Protein AF-A0A956K966-F1 (afdb_monomer_lite)

Foldseek 3Di:
DDDDDDDDDDDDVVVVVVVVVVVVVVVVVVVVVVLVVLLLVLLLLLLVLLPPDPDDDPPDDDDPVSSVSSVVSVVVLVVVCVQQLSVQLSVLLSVLLVQAPDPVLNNQSSNLSSVSVVVSHHQDPVNVLSSVQSGNDDPLLVVVVCQVVVLVVPDDDADPFKDWDWDFDDPPDDDPDLFTWIWIWIWGDVVTDTDDIDTDGRGNDDPPVSRVVVVPSD

pLDDT: mean 73.13, std 15.44, range [34.75, 94.88]

Secondary structure (DSSP, 8-state):
------PPPPP-HHHHHHHHHHHHHHHHHHHHHHHHHHHHHHHHHHHIIIII-SS--TT----HHHHHHHHHHHHHHHTTTTSHHHHHHHHHHHHHHHH-SSHHHHHHHHHHHHHHHHHT----HHHHHHHHHHTT--HHHHHHHHHHHHHHHTSPPPPTT-EEEEEEEE-SS-TT---EEEEEEEEETTTTEEEEEEEEE--SS-HHHHHHHHHT--

Structure (mmCIF, N/CA/C/O backbone):
data_AF-A0A956K966-F1
#
_entry.id   AF-A0A956K966-F1
#
loop_
_atom_site.group_PDB
_atom_site.id
_atom_site.type_symbol
_atom_site.label_atom_id
_atom_site.label_alt_id
_atom_site.label_comp_id
_atom_site.label_asym_id
_atom_site.label_entity_id
_atom_site.label_seq_id
_atom_site.pdbx_PDB_ins_code
_atom_site.Cartn_x
_atom_site.Cartn_y
_atom_site.Cartn_z
_atom_site.occupancy
_atom_site.B_iso_or_equiv
_atom_site.auth_seq_id
_atom_site.auth_comp_id
_atom_site.auth_asym_id
_atom_site.auth_atom_id
_atom_site.pdbx_PDB_model_num
ATOM 1 N N . MET A 1 1 ? -32.320 -54.093 39.894 1.00 43.12 1 MET A N 1
ATOM 2 C CA . MET A 1 1 ? -31.879 -52.714 40.194 1.00 43.12 1 MET A CA 1
ATOM 3 C C . MET A 1 1 ? -31.603 -52.030 38.867 1.00 43.12 1 MET A C 1
ATOM 5 O O . MET A 1 1 ? -30.630 -52.381 38.219 1.00 43.12 1 MET A O 1
ATOM 9 N N . SER A 1 2 ? -32.521 -51.176 38.409 1.00 43.66 2 SER A N 1
ATOM 10 C CA . SER A 1 2 ? -32.421 -50.505 37.107 1.00 43.66 2 SER A CA 1
ATOM 11 C C . SER A 1 2 ? -31.789 -49.133 37.317 1.00 43.66 2 SER A C 1
ATOM 13 O O . SER A 1 2 ? -32.359 -48.305 38.025 1.00 43.66 2 SER A O 1
ATOM 15 N N . LEU A 1 3 ? -30.598 -48.917 36.759 1.00 46.59 3 LEU A N 1
ATOM 16 C CA . LEU A 1 3 ? -29.923 -47.621 36.770 1.00 46.59 3 LEU A CA 1
ATOM 17 C C . LEU A 1 3 ? -30.640 -46.711 35.770 1.00 46.59 3 LEU A C 1
ATOM 19 O O . LEU A 1 3 ? -30.573 -46.930 34.561 1.00 46.59 3 LEU A O 1
ATOM 23 N N . ALA A 1 4 ? -31.374 -45.727 36.284 1.00 47.38 4 ALA A N 1
ATOM 24 C CA . ALA A 1 4 ? -31.973 -44.683 35.469 1.00 47.38 4 ALA A CA 1
ATOM 25 C C . ALA A 1 4 ? -30.852 -43.861 34.816 1.00 47.38 4 ALA A C 1
ATOM 27 O O . ALA A 1 4 ? -30.072 -43.200 35.499 1.00 47.38 4 ALA A O 1
ATOM 28 N N . SER A 1 5 ? -30.763 -43.943 33.490 1.00 53.34 5 SER A N 1
ATOM 29 C CA . SER A 1 5 ? -29.918 -43.082 32.670 1.00 53.34 5 SER A CA 1
ATOM 30 C C . SER A 1 5 ? -30.583 -41.710 32.589 1.00 53.34 5 SER A C 1
ATOM 32 O O . SER A 1 5 ? -31.580 -41.528 31.893 1.00 53.34 5 SER A O 1
ATOM 34 N N . THR A 1 6 ? -30.078 -40.751 33.357 1.00 54.81 6 THR A N 1
ATOM 35 C CA . THR A 1 6 ? -30.433 -39.339 33.220 1.00 54.81 6 THR A CA 1
ATOM 36 C C . THR A 1 6 ? -29.655 -38.759 32.045 1.00 54.81 6 THR A C 1
ATOM 38 O O . THR A 1 6 ? -28.447 -38.542 32.127 1.00 54.81 6 THR A O 1
ATOM 41 N N . SER A 1 7 ? -30.343 -38.528 30.926 1.00 58.06 7 SER A N 1
ATOM 42 C CA . SER A 1 7 ? -29.795 -37.749 29.814 1.00 58.06 7 SER A CA 1
ATOM 43 C C . SER A 1 7 ? -29.448 -36.328 30.284 1.00 58.06 7 SER A C 1
ATOM 45 O O . SER A 1 7 ? -30.200 -35.760 31.084 1.00 58.06 7 SER A O 1
ATOM 47 N N . PRO A 1 8 ? -28.332 -35.739 29.815 1.00 65.12 8 PRO A N 1
ATOM 48 C CA . PRO A 1 8 ? -27.980 -34.369 30.161 1.00 65.12 8 PRO A CA 1
ATOM 49 C C . PRO A 1 8 ? -29.057 -33.399 29.648 1.00 65.12 8 PRO A C 1
ATOM 51 O O . PRO A 1 8 ? -29.644 -33.644 28.588 1.00 65.12 8 PRO A O 1
ATOM 54 N N . PRO A 1 9 ? -29.343 -32.312 30.387 1.00 67.00 9 PRO A N 1
ATOM 55 C CA . PRO A 1 9 ? -30.324 -31.325 29.963 1.00 67.00 9 PRO A CA 1
ATOM 56 C C . PRO A 1 9 ? -29.895 -30.706 28.629 1.00 67.00 9 PRO A C 1
ATOM 58 O O . PRO A 1 9 ? -28.731 -30.348 28.447 1.00 67.00 9 PRO A O 1
ATOM 61 N N . ALA A 1 10 ? -30.845 -30.595 27.698 1.00 62.50 10 ALA A N 1
ATOM 62 C CA . ALA A 1 10 ? -30.628 -29.914 26.430 1.00 62.50 10 ALA A CA 1
ATOM 63 C C . ALA A 1 10 ? -30.193 -28.458 26.688 1.00 62.50 10 ALA A C 1
ATOM 65 O O . ALA A 1 10 ? -30.732 -27.823 27.604 1.00 62.50 10 ALA A O 1
ATOM 66 N N . PRO A 1 11 ? -29.226 -27.926 25.918 1.00 60.69 11 PRO A N 1
ATOM 67 C CA . PRO A 1 11 ? -28.773 -26.555 26.091 1.00 60.69 11 PRO A CA 1
ATOM 68 C C . PRO A 1 11 ? -29.948 -25.591 25.913 1.00 60.69 11 PRO A C 1
ATOM 70 O O . PRO A 1 11 ? -30.810 -25.767 25.050 1.00 60.69 11 PRO A O 1
ATOM 73 N N . ASN A 1 12 ? -30.023 -24.602 26.801 1.00 61.22 12 ASN A N 1
ATOM 74 C CA . ASN A 1 12 ? -31.124 -23.657 26.829 1.00 61.22 12 ASN A CA 1
ATOM 75 C C . ASN A 1 12 ? -30.924 -22.631 25.692 1.00 61.22 12 ASN A C 1
ATOM 77 O O . ASN A 1 12 ? -29.972 -21.849 25.742 1.00 61.22 12 ASN A O 1
ATOM 81 N N . PRO A 1 13 ? -31.809 -22.563 24.684 1.00 57.88 13 PRO A N 1
ATOM 82 C CA . PRO A 1 13 ? -31.625 -21.682 23.526 1.00 57.88 13 PRO A CA 1
ATOM 83 C C . PRO A 1 13 ? -31.641 -20.188 23.896 1.00 57.88 13 PRO A C 1
ATOM 85 O O . PRO A 1 13 ? -31.209 -19.347 23.113 1.00 57.88 13 PRO A O 1
ATOM 88 N N . ALA A 1 14 ? -32.136 -19.836 25.089 1.00 59.97 14 ALA A N 1
ATOM 89 C CA . ALA A 1 14 ? -32.072 -18.477 25.622 1.00 59.97 14 ALA A CA 1
ATOM 90 C C . ALA A 1 14 ? -30.661 -18.086 26.107 1.00 59.97 14 ALA A C 1
ATOM 92 O O . ALA A 1 14 ? -30.281 -16.926 25.972 1.00 59.97 14 ALA A O 1
ATOM 93 N N . SER A 1 15 ? -29.871 -19.033 26.636 1.00 61.38 15 SER A N 1
ATOM 94 C CA . SER A 1 15 ? -28.474 -18.770 27.022 1.00 61.38 15 SER A CA 1
ATOM 95 C C . SER A 1 15 ? -27.532 -18.733 25.820 1.00 61.38 15 SER A C 1
ATOM 97 O O . SER A 1 15 ? -26.553 -17.996 25.850 1.00 61.38 15 SER A O 1
ATOM 99 N N . GLU A 1 16 ? -27.846 -19.474 24.754 1.00 60.88 16 GLU A N 1
ATOM 100 C CA . GLU A 1 16 ? -27.089 -19.442 23.494 1.00 60.88 16 GLU A CA 1
ATOM 101 C C . GLU A 1 16 ? -27.293 -18.115 22.747 1.00 60.88 16 GLU A C 1
ATOM 103 O O . GLU A 1 16 ? -26.311 -17.478 22.381 1.00 60.88 16 GLU A O 1
ATOM 108 N N . ARG A 1 17 ? -28.533 -17.602 22.658 1.00 60.31 17 ARG A N 1
ATOM 109 C CA . ARG A 1 17 ? -28.798 -16.265 22.083 1.00 60.31 17 ARG A CA 1
ATOM 110 C C . ARG A 1 17 ? -28.079 -15.137 22.827 1.00 60.31 17 ARG A C 1
ATOM 112 O O . ARG A 1 17 ? -27.552 -14.229 22.196 1.00 60.31 17 ARG A O 1
ATOM 119 N N . GLY A 1 18 ? -28.016 -15.209 24.159 1.00 73.12 18 GLY A N 1
ATOM 120 C CA . GLY A 1 18 ? -27.258 -14.242 24.958 1.00 73.12 18 GLY A CA 1
ATOM 121 C C . GLY A 1 18 ? -25.742 -14.335 24.740 1.00 73.12 18 GLY A C 1
ATOM 122 O O . GLY A 1 18 ? -25.058 -13.315 24.752 1.00 73.12 18 GLY A O 1
ATOM 123 N N . ALA A 1 19 ? -25.205 -15.537 24.507 1.00 77.19 19 ALA A N 1
ATOM 124 C CA . ALA A 1 19 ? -23.789 -15.733 24.199 1.00 77.19 19 ALA A CA 1
ATOM 125 C C . ALA A 1 19 ? -23.426 -15.218 22.795 1.00 77.19 19 ALA A C 1
ATOM 127 O O . ALA A 1 19 ? -22.386 -14.577 22.637 1.00 77.19 19 ALA A O 1
ATOM 128 N N . ASP A 1 20 ? -24.297 -15.429 21.806 1.00 83.19 20 ASP A N 1
ATOM 129 C CA . ASP A 1 20 ? -24.116 -14.929 20.439 1.00 83.19 20 ASP A CA 1
ATOM 130 C C . ASP A 1 20 ? -24.103 -13.394 20.401 1.00 83.19 20 ASP A C 1
ATOM 132 O O . ASP A 1 20 ? -23.192 -12.793 19.828 1.00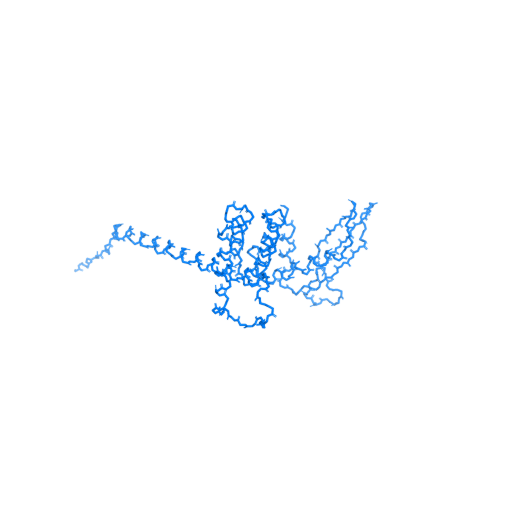 83.19 20 ASP A O 1
ATOM 136 N N . GLU A 1 21 ? -25.036 -12.739 21.100 1.00 86.81 21 GLU A N 1
ATOM 137 C CA . GLU A 1 21 ? -25.077 -11.275 21.216 1.00 86.81 21 GLU A CA 1
ATOM 138 C C . GLU A 1 21 ? -23.808 -10.701 21.873 1.00 86.81 21 GLU A C 1
ATOM 140 O O . GLU A 1 21 ? -23.273 -9.680 21.424 1.00 86.81 21 GLU A O 1
ATOM 145 N N . ILE A 1 22 ? -23.282 -11.365 22.910 1.00 87.94 22 ILE A N 1
ATOM 146 C CA . ILE A 1 22 ? -22.023 -10.976 23.566 1.00 87.94 22 ILE A CA 1
ATOM 147 C C . ILE A 1 22 ? -20.839 -11.146 22.604 1.00 87.94 22 ILE A C 1
ATOM 149 O O . ILE A 1 22 ? -20.017 -10.234 22.473 1.00 87.94 22 ILE A O 1
ATOM 153 N N . CYS A 1 23 ? -20.755 -12.272 21.892 1.00 90.19 23 CYS A N 1
ATOM 154 C CA . CYS A 1 23 ? -19.717 -12.521 20.891 1.00 90.19 23 CYS A CA 1
ATOM 155 C C . CYS A 1 23 ? -19.739 -11.468 19.775 1.00 90.19 23 CYS A C 1
ATOM 157 O O . CYS A 1 23 ? -18.689 -10.947 19.390 1.00 90.19 23 CYS A O 1
ATOM 159 N N . GLU A 1 24 ? -20.922 -11.091 19.291 1.00 91.62 24 GLU A N 1
ATOM 160 C CA . GLU A 1 24 ? -21.078 -10.033 18.296 1.00 91.62 24 GLU A CA 1
ATOM 161 C C . GLU A 1 24 ? -20.639 -8.659 18.810 1.00 91.62 24 GLU A C 1
ATOM 163 O O . GLU A 1 24 ? -20.043 -7.877 18.060 1.00 91.62 24 GLU A O 1
ATOM 168 N N . GLN A 1 25 ? -20.942 -8.328 20.067 1.00 89.88 25 GLN A N 1
ATOM 169 C CA . GLN A 1 25 ? -20.505 -7.072 20.680 1.00 89.88 25 GLN A CA 1
ATOM 170 C C . GLN A 1 25 ? -18.981 -7.026 20.826 1.00 89.88 25 GLN A C 1
ATOM 172 O O . GLN A 1 25 ? -18.358 -6.033 20.439 1.00 89.88 25 GLN A O 1
ATOM 177 N N . ILE A 1 26 ? -18.367 -8.113 21.304 1.00 92.81 26 ILE A N 1
ATOM 178 C CA . ILE A 1 26 ? -16.908 -8.237 21.418 1.00 92.81 26 ILE A CA 1
ATOM 179 C C . ILE A 1 26 ? -16.258 -8.127 20.034 1.00 92.81 26 ILE A C 1
ATOM 181 O O . ILE A 1 26 ? -15.314 -7.356 19.858 1.00 92.81 26 ILE A O 1
ATOM 185 N N . ALA A 1 27 ? -16.790 -8.824 19.026 1.00 90.81 27 ALA A N 1
ATOM 186 C CA . ALA A 1 27 ? -16.276 -8.768 17.660 1.00 90.81 27 ALA A CA 1
ATOM 187 C C . ALA A 1 27 ? -16.372 -7.355 17.062 1.00 90.81 27 ALA A C 1
ATOM 189 O O . ALA A 1 27 ? -15.419 -6.881 16.439 1.00 90.81 27 ALA A O 1
ATOM 190 N N . ARG A 1 28 ? -17.491 -6.649 17.275 1.00 92.62 28 ARG A N 1
ATOM 191 C CA . ARG A 1 28 ? -17.656 -5.248 16.853 1.00 92.62 28 ARG A CA 1
ATOM 192 C C . ARG A 1 28 ? -16.633 -4.336 17.520 1.00 92.62 28 ARG A C 1
ATOM 194 O O . ARG A 1 28 ? -15.996 -3.535 16.834 1.00 92.62 28 ARG A O 1
ATOM 201 N N . ARG A 1 29 ? -16.438 -4.480 18.832 1.00 91.81 29 ARG A N 1
ATOM 202 C CA . ARG A 1 29 ? -15.471 -3.673 19.580 1.00 91.81 29 ARG A CA 1
ATOM 203 C C . ARG A 1 29 ? -14.038 -3.928 19.115 1.00 91.81 29 ARG A C 1
ATOM 205 O O . ARG A 1 29 ? -13.317 -2.971 18.848 1.00 91.81 29 ARG A O 1
ATOM 212 N N . ALA A 1 30 ? -13.663 -5.192 18.939 1.00 90.38 30 ALA A N 1
ATOM 213 C CA . ALA A 1 30 ? -12.344 -5.578 18.449 1.00 90.38 30 ALA A CA 1
ATOM 214 C C . ALA A 1 30 ? -12.065 -5.022 17.042 1.00 90.38 30 ALA A C 1
ATOM 216 O O . ALA A 1 30 ? -10.971 -4.527 16.782 1.00 90.38 30 ALA A O 1
ATOM 217 N N . ARG A 1 31 ? -13.059 -5.040 16.141 1.00 90.00 31 ARG A N 1
ATOM 218 C CA . ARG A 1 31 ? -12.929 -4.451 14.795 1.00 90.00 31 ARG A CA 1
ATOM 219 C C . ARG A 1 31 ? -12.717 -2.940 14.838 1.00 90.00 31 ARG A C 1
ATOM 221 O O . ARG A 1 31 ? -11.880 -2.436 14.096 1.00 90.00 31 ARG A O 1
ATOM 228 N N . LEU A 1 32 ? -13.444 -2.234 15.703 1.00 90.81 32 LEU A N 1
ATOM 229 C CA . LEU A 1 32 ? -13.281 -0.790 15.879 1.00 90.81 32 LEU A CA 1
ATOM 230 C C . LEU A 1 32 ? -11.892 -0.442 16.429 1.00 90.81 32 LEU A C 1
ATOM 232 O O . LEU A 1 32 ? -11.241 0.483 15.957 1.00 90.81 32 LEU A O 1
ATOM 236 N N . GLU A 1 33 ? -11.404 -1.190 17.415 1.00 90.88 33 GLU A N 1
ATOM 237 C CA . GLU A 1 33 ? -10.066 -0.953 17.961 1.00 90.88 33 GLU A CA 1
ATOM 238 C C . GLU A 1 33 ? -8.973 -1.274 16.936 1.00 90.88 33 GLU A C 1
ATOM 240 O O . GLU A 1 33 ? -8.026 -0.501 16.776 1.00 90.88 33 GLU A O 1
ATOM 245 N N . ALA A 1 34 ? -9.134 -2.360 16.176 1.00 86.38 34 ALA A N 1
ATOM 246 C CA . ALA A 1 34 ? -8.227 -2.707 15.091 1.00 86.38 34 ALA A CA 1
ATOM 247 C C . ALA A 1 34 ? -8.188 -1.625 14.000 1.00 86.38 34 ALA A C 1
ATOM 249 O O . ALA A 1 34 ? -7.098 -1.279 13.538 1.00 86.38 34 ALA A O 1
ATOM 250 N N . SER A 1 35 ? -9.336 -1.053 13.616 1.00 89.69 35 SER A N 1
ATOM 251 C CA . SER A 1 35 ? -9.385 0.009 12.604 1.00 89.69 35 SER A CA 1
ATOM 252 C C . SER A 1 35 ? -8.705 1.291 13.088 1.00 89.69 35 SER A C 1
ATOM 254 O O . SER A 1 35 ? -7.905 1.866 12.351 1.00 89.69 35 SER A O 1
ATOM 256 N N . ILE A 1 36 ? -8.915 1.685 14.349 1.00 91.19 36 ILE A N 1
ATOM 257 C CA . ILE A 1 36 ? -8.240 2.840 14.962 1.00 91.19 36 ILE A CA 1
ATOM 258 C C . ILE A 1 36 ? -6.721 2.629 14.987 1.00 91.19 36 ILE A C 1
ATOM 260 O O . ILE A 1 36 ? -5.956 3.520 14.613 1.00 91.19 36 ILE A O 1
ATOM 264 N N . LEU A 1 37 ? -6.256 1.449 15.406 1.00 89.75 37 LEU A N 1
ATOM 265 C CA . LEU A 1 37 ? -4.825 1.135 15.438 1.00 89.75 37 LEU A CA 1
ATOM 266 C C . LEU A 1 37 ? -4.211 1.102 14.034 1.00 89.75 37 LEU A C 1
ATOM 268 O O . LEU A 1 37 ? -3.089 1.579 13.845 1.00 89.75 37 LEU A O 1
ATOM 272 N N . CYS A 1 38 ? -4.943 0.573 13.053 1.00 91.06 38 CYS A N 1
ATOM 273 C CA . CYS A 1 38 ? -4.535 0.568 11.653 1.00 91.06 38 CYS A CA 1
ATOM 274 C C . CYS A 1 38 ? -4.387 1.997 11.122 1.00 91.06 38 CYS A C 1
ATOM 276 O O . CYS A 1 38 ? -3.330 2.337 10.592 1.00 91.06 38 CYS A O 1
ATOM 278 N N . ALA A 1 39 ? -5.388 2.851 11.351 1.00 93.25 39 ALA A N 1
ATOM 279 C CA . ALA A 1 39 ? -5.364 4.246 10.929 1.00 93.25 39 ALA A CA 1
ATOM 280 C C . ALA A 1 39 ? -4.198 5.019 11.555 1.00 93.25 39 ALA A C 1
ATOM 282 O O . ALA A 1 39 ? -3.446 5.693 10.852 1.00 93.25 39 ALA A O 1
ATOM 283 N N . ARG A 1 40 ? -3.962 4.851 12.863 1.00 91.81 40 ARG A N 1
ATOM 284 C CA . ARG A 1 40 ? -2.809 5.465 13.544 1.00 91.81 40 ARG A CA 1
ATOM 285 C C . ARG A 1 40 ? -1.485 5.052 12.904 1.00 91.81 40 ARG A C 1
ATOM 287 O O . ARG A 1 40 ? -0.639 5.899 12.633 1.00 91.81 40 ARG A O 1
ATOM 294 N N . ARG A 1 41 ? -1.302 3.756 12.635 1.00 91.12 41 ARG A N 1
ATOM 295 C CA . ARG A 1 41 ? -0.082 3.241 11.992 1.00 91.12 41 ARG A CA 1
ATOM 296 C C . ARG A 1 41 ? 0.088 3.757 10.569 1.00 91.12 41 ARG A C 1
ATOM 298 O O . ARG A 1 41 ? 1.212 4.086 10.192 1.00 91.12 41 ARG A O 1
ATOM 305 N N . PHE A 1 42 ? -1.002 3.828 9.814 1.00 94.44 42 PHE A N 1
ATOM 306 C CA . PHE A 1 42 ? -1.023 4.380 8.467 1.00 94.44 42 PHE A CA 1
ATOM 307 C C . PHE A 1 42 ? -0.515 5.822 8.462 1.00 94.44 42 PHE A C 1
ATOM 309 O O . PHE A 1 42 ? 0.505 6.096 7.830 1.00 94.44 42 PHE A O 1
ATOM 316 N N . PHE A 1 43 ? -1.132 6.716 9.242 1.00 94.12 43 PHE A N 1
ATOM 317 C CA . PHE A 1 43 ? -0.716 8.120 9.288 1.00 94.12 43 PHE A CA 1
ATOM 318 C C . PHE A 1 43 ? 0.732 8.278 9.749 1.00 94.12 43 PHE A C 1
ATOM 320 O O . PHE A 1 43 ? 1.486 9.038 9.148 1.00 94.12 43 PHE A O 1
ATOM 327 N N . THR A 1 44 ? 1.168 7.514 10.752 1.00 90.88 44 THR A N 1
ATOM 328 C CA . THR A 1 44 ? 2.573 7.507 11.178 1.00 90.88 44 THR A CA 1
ATOM 329 C C . THR A 1 44 ? 3.524 7.120 10.040 1.00 90.88 44 THR A C 1
ATOM 331 O O . THR A 1 44 ? 4.548 7.775 9.839 1.00 90.88 44 THR A O 1
ATOM 334 N N . MET A 1 45 ? 3.223 6.064 9.282 1.00 89.06 45 MET A N 1
ATOM 335 C CA . MET A 1 45 ? 4.094 5.632 8.186 1.00 89.06 45 MET A CA 1
ATOM 336 C C . MET A 1 45 ? 4.096 6.607 7.013 1.00 89.06 45 MET A C 1
ATOM 338 O O . MET A 1 45 ? 5.164 6.872 6.464 1.00 89.06 45 MET A O 1
ATOM 342 N N . VAL A 1 46 ? 2.944 7.176 6.659 1.00 90.25 46 VAL A N 1
ATOM 343 C CA . VAL A 1 46 ? 2.858 8.197 5.606 1.00 90.25 46 VAL A CA 1
ATOM 344 C C . VAL A 1 46 ? 3.620 9.456 6.028 1.0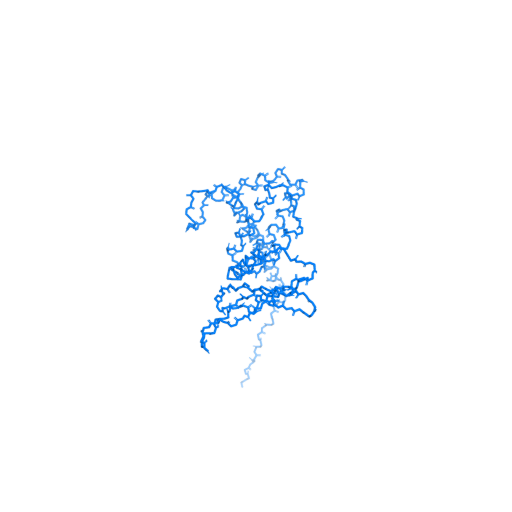0 90.25 46 VAL A C 1
ATOM 346 O O . VAL A 1 46 ? 4.405 9.992 5.247 1.00 90.25 46 VAL A O 1
ATOM 349 N N . ALA A 1 47 ? 3.485 9.890 7.285 1.00 88.44 47 ALA A N 1
ATOM 350 C CA . ALA A 1 47 ? 4.217 11.038 7.820 1.00 88.44 47 ALA A CA 1
ATOM 351 C C . ALA A 1 47 ? 5.739 10.828 7.768 1.00 88.44 47 ALA A C 1
ATOM 353 O O . ALA A 1 47 ? 6.484 11.734 7.385 1.00 88.44 47 ALA A O 1
ATOM 354 N N . ARG A 1 48 ? 6.208 9.614 8.091 1.00 84.12 48 ARG A N 1
ATOM 355 C CA . ARG A 1 48 ? 7.618 9.231 7.920 1.00 84.12 48 ARG A CA 1
ATOM 356 C C . ARG A 1 48 ? 8.039 9.272 6.449 1.00 84.12 48 ARG A C 1
ATOM 358 O O . ARG A 1 48 ? 9.083 9.844 6.139 1.00 84.12 48 ARG A O 1
ATOM 365 N N . ALA A 1 49 ? 7.231 8.705 5.553 1.00 82.56 49 ALA A N 1
ATOM 366 C CA . ALA A 1 49 ? 7.527 8.643 4.124 1.00 82.56 49 ALA A CA 1
ATOM 367 C C . ALA A 1 49 ? 7.610 10.030 3.461 1.00 82.56 49 ALA A C 1
ATOM 369 O O . ALA A 1 49 ? 8.474 10.234 2.614 1.00 82.56 49 ALA A O 1
ATOM 370 N N . ARG A 1 50 ? 6.825 11.020 3.916 1.00 80.62 50 ARG A N 1
ATOM 371 C CA . ARG A 1 50 ? 6.921 12.428 3.468 1.00 80.62 50 ARG A CA 1
ATOM 372 C C . ARG A 1 50 ? 8.220 13.143 3.877 1.00 80.62 50 ARG A C 1
ATOM 374 O O . ARG A 1 50 ? 8.390 14.324 3.587 1.00 80.62 50 ARG A O 1
ATOM 381 N N . GLY A 1 51 ? 9.154 12.462 4.540 1.00 65.94 51 GLY A N 1
ATOM 382 C CA . GLY A 1 51 ? 10.489 13.001 4.794 1.00 65.94 51 GLY A CA 1
ATOM 383 C C . GLY A 1 51 ? 10.618 13.829 6.071 1.00 65.94 51 GLY A C 1
ATOM 384 O O . GLY A 1 51 ? 11.555 14.621 6.180 1.00 65.94 51 GLY A O 1
ATOM 385 N N . ARG A 1 52 ? 9.754 13.611 7.074 1.00 52.81 52 ARG A N 1
ATOM 386 C CA . ARG A 1 52 ? 9.989 14.132 8.435 1.00 52.81 52 ARG A CA 1
ATOM 387 C C . ARG A 1 52 ? 11.027 13.341 9.241 1.00 52.81 52 ARG A C 1
ATOM 389 O O . ARG A 1 52 ? 11.337 13.745 10.355 1.00 52.81 52 ARG A O 1
ATOM 396 N N . ASP A 1 53 ? 11.636 12.289 8.686 1.00 47.78 53 ASP A N 1
ATOM 397 C CA . ASP A 1 53 ? 12.747 11.594 9.348 1.00 47.78 53 ASP A CA 1
ATOM 398 C C . ASP A 1 53 ? 13.903 11.261 8.387 1.00 47.78 53 ASP A C 1
ATOM 400 O O . ASP A 1 53 ? 14.047 10.151 7.882 1.00 47.78 53 ASP A O 1
ATOM 404 N N . ARG A 1 54 ? 14.757 12.262 8.126 1.00 50.34 54 ARG A N 1
ATOM 405 C CA . ARG A 1 54 ? 16.068 12.082 7.469 1.00 50.34 54 ARG A CA 1
ATOM 406 C C . ARG A 1 54 ? 17.179 11.675 8.452 1.00 50.34 54 ARG A C 1
ATOM 408 O O . ARG A 1 54 ? 18.340 11.638 8.053 1.00 50.34 54 ARG A O 1
ATOM 415 N N . ARG A 1 55 ? 16.875 11.451 9.740 1.00 46.75 55 ARG A N 1
ATOM 416 C CA . ARG A 1 55 ? 17.897 11.369 10.803 1.00 46.75 55 ARG A CA 1
ATOM 417 C C . ARG A 1 55 ? 17.940 10.049 11.567 1.00 46.75 55 ARG A C 1
ATOM 419 O O . ARG A 1 55 ? 18.905 9.858 12.306 1.00 46.75 55 ARG A O 1
ATOM 426 N N . ARG A 1 56 ? 16.990 9.125 11.400 1.00 48.44 56 ARG A N 1
ATOM 427 C CA . ARG A 1 56 ? 17.050 7.838 12.109 1.00 48.44 56 ARG A CA 1
ATOM 428 C C . ARG A 1 56 ? 17.577 6.665 11.281 1.00 48.44 56 ARG A C 1
ATOM 430 O O . ARG A 1 56 ? 17.082 6.407 10.185 1.00 48.44 56 ARG A O 1
ATOM 437 N N . PRO A 1 57 ? 18.514 5.866 11.831 1.00 47.16 57 PRO A N 1
ATOM 438 C CA . PRO A 1 57 ? 18.781 4.539 11.298 1.00 47.16 57 PRO A CA 1
ATOM 439 C C . PRO A 1 57 ? 17.506 3.691 11.420 1.00 47.16 57 PRO A C 1
ATOM 441 O O . PRO A 1 57 ? 16.905 3.614 12.491 1.00 47.16 57 PRO A O 1
ATOM 444 N N . GLN A 1 58 ? 17.121 3.034 10.322 1.00 52.53 58 GLN A N 1
ATOM 445 C CA . GLN A 1 58 ? 15.907 2.219 10.096 1.00 52.53 58 GLN A CA 1
ATOM 446 C C . GLN A 1 58 ? 15.671 1.039 11.074 1.00 52.53 58 GLN A C 1
ATOM 448 O O . GLN A 1 58 ? 14.866 0.153 10.790 1.00 52.53 58 GLN A O 1
ATOM 453 N N . ARG A 1 59 ? 16.370 0.977 12.213 1.00 48.81 59 ARG A N 1
ATOM 454 C CA . ARG A 1 59 ? 16.392 -0.169 13.133 1.00 48.81 59 ARG A CA 1
ATOM 455 C C . ARG A 1 59 ? 15.552 -0.019 14.402 1.00 48.81 59 ARG A C 1
ATOM 457 O O . ARG A 1 59 ? 15.427 -1.005 15.119 1.00 48.81 59 ARG A O 1
ATOM 464 N N . GLN A 1 60 ? 14.978 1.147 14.704 1.00 47.50 60 GLN A N 1
ATOM 465 C CA . GLN A 1 60 ? 14.133 1.281 15.897 1.00 47.50 60 GLN A CA 1
ATOM 466 C C . GLN A 1 60 ? 12.655 1.036 15.580 1.00 47.50 60 GLN A C 1
ATOM 468 O O . GLN A 1 60 ? 12.051 1.712 14.744 1.00 47.50 60 GLN A O 1
ATOM 473 N N . LEU A 1 61 ? 12.085 0.046 16.276 1.00 56.31 61 LEU A N 1
ATOM 474 C CA . LEU A 1 61 ? 10.643 -0.107 16.424 1.00 56.31 61 LEU A CA 1
ATOM 475 C C . LEU A 1 61 ? 10.072 1.199 16.996 1.00 56.31 61 LEU A C 1
ATOM 477 O O . LEU A 1 61 ? 10.637 1.748 17.933 1.00 56.31 61 LEU A O 1
ATOM 481 N N . TRP A 1 62 ? 8.983 1.660 16.378 1.00 56.44 62 TRP A N 1
ATOM 482 C CA . TRP A 1 62 ? 7.978 2.615 16.869 1.00 56.44 62 TRP A CA 1
ATOM 483 C C . TRP A 1 62 ? 8.350 3.442 18.122 1.00 56.44 62 TRP A C 1
ATOM 485 O O . TRP A 1 62 ? 8.437 2.903 19.222 1.00 56.44 62 TRP A O 1
ATOM 495 N N . SER A 1 63 ? 8.506 4.759 17.967 1.00 64.44 63 SER A N 1
ATOM 496 C CA . SER A 1 63 ? 8.734 5.702 19.072 1.00 64.44 63 SER A CA 1
ATOM 497 C C . SER A 1 63 ? 7.576 6.694 19.233 1.00 64.44 63 SER A C 1
ATOM 499 O O . SER A 1 63 ? 6.808 6.909 18.297 1.00 64.44 63 SER A O 1
ATOM 501 N N . GLU A 1 64 ? 7.488 7.353 20.390 1.00 61.34 64 GLU A N 1
ATOM 502 C CA . GLU A 1 64 ? 6.481 8.392 20.675 1.00 61.34 64 GLU A CA 1
ATOM 503 C C . GLU A 1 64 ? 6.486 9.531 19.639 1.00 61.34 64 GLU A C 1
ATOM 505 O O . GLU A 1 64 ? 5.428 9.943 19.170 1.00 61.34 64 GLU A O 1
ATOM 510 N N . LEU A 1 65 ? 7.669 9.934 19.162 1.00 61.97 65 LEU A N 1
ATOM 511 C CA . LEU A 1 65 ? 7.836 10.943 18.102 1.00 61.97 65 LEU A CA 1
ATOM 512 C C . LEU A 1 65 ? 7.153 10.550 16.778 1.00 61.97 65 LEU A C 1
ATOM 514 O O . LEU A 1 65 ? 6.736 11.405 15.999 1.00 61.97 65 LEU A O 1
ATOM 518 N N . ASP A 1 66 ? 7.011 9.251 16.510 1.00 70.19 66 ASP A N 1
ATOM 519 C CA . ASP A 1 66 ? 6.344 8.762 15.302 1.00 70.19 66 ASP A CA 1
ATOM 520 C C . ASP A 1 66 ? 4.817 8.818 15.423 1.00 70.19 66 ASP A C 1
ATOM 522 O O . ASP A 1 66 ? 4.106 8.972 14.423 1.00 70.19 66 ASP A O 1
ATOM 526 N N . ALA A 1 67 ? 4.304 8.707 16.649 1.00 74.69 67 ALA A N 1
ATOM 527 C CA . ALA A 1 67 ? 2.890 8.895 16.932 1.00 74.69 67 ALA A CA 1
ATOM 528 C C . ALA A 1 67 ? 2.502 10.376 16.801 1.00 74.69 67 ALA A C 1
ATOM 530 O O . ALA A 1 67 ? 1.468 10.674 16.206 1.00 74.69 67 ALA A O 1
ATOM 531 N N . GLU A 1 68 ? 3.354 11.295 17.266 1.00 83.12 68 GLU A N 1
ATOM 532 C CA . GLU A 1 68 ? 3.162 12.743 17.102 1.00 83.12 68 GLU A CA 1
ATOM 533 C C . GLU A 1 68 ? 3.169 13.161 15.628 1.00 83.12 68 GLU A C 1
ATOM 535 O O . GLU A 1 68 ? 2.280 13.886 15.184 1.00 83.12 68 GLU A O 1
ATOM 540 N N . ALA A 1 69 ? 4.122 12.656 14.837 1.00 82.69 69 ALA A N 1
ATOM 541 C CA . ALA A 1 69 ? 4.181 12.938 13.404 1.00 82.69 69 ALA A CA 1
ATOM 542 C C . ALA A 1 69 ? 2.932 12.436 12.657 1.00 82.69 69 ALA A C 1
ATOM 544 O O . ALA A 1 69 ? 2.420 13.128 11.777 1.00 82.69 69 ALA A O 1
ATOM 545 N N . GLY A 1 70 ? 2.429 11.251 13.023 1.00 87.38 70 GLY A N 1
ATOM 546 C CA . GLY A 1 70 ? 1.185 10.713 12.475 1.00 87.38 70 GLY A CA 1
ATOM 547 C C . GLY A 1 70 ? -0.037 11.553 12.853 1.00 87.38 70 GLY A C 1
ATOM 548 O O . GLY A 1 70 ? -0.859 11.846 11.991 1.00 87.38 70 GLY A O 1
ATOM 549 N N . ALA A 1 71 ? -0.137 11.986 14.113 1.00 89.44 71 ALA A N 1
ATOM 550 C CA . ALA A 1 71 ? -1.225 12.850 14.571 1.00 89.44 71 ALA A CA 1
ATOM 551 C C . ALA A 1 71 ? -1.205 14.222 13.878 1.00 89.44 71 ALA A C 1
ATOM 553 O O . ALA A 1 71 ? -2.245 14.697 13.433 1.00 89.44 71 ALA A O 1
ATOM 554 N N . ALA A 1 72 ? -0.023 14.824 13.719 1.00 88.38 72 ALA A N 1
ATOM 555 C CA . ALA A 1 72 ? 0.133 16.078 12.989 1.00 88.38 72 ALA A CA 1
ATOM 556 C C . ALA A 1 72 ? -0.332 15.947 11.531 1.00 88.38 72 ALA A C 1
ATOM 558 O O . ALA A 1 72 ? -1.092 16.786 11.062 1.00 88.38 72 ALA A O 1
ATOM 559 N N . LEU A 1 73 ? 0.056 14.869 10.836 1.00 90.44 73 LEU A N 1
ATOM 560 C CA . LEU A 1 73 ? -0.418 14.611 9.473 1.00 90.44 73 LEU A CA 1
ATOM 561 C C . LEU A 1 73 ? -1.941 14.421 9.421 1.00 90.44 73 LEU A C 1
ATOM 563 O O . LEU A 1 73 ? -2.581 14.927 8.505 1.00 90.44 73 LEU A O 1
ATOM 567 N N . ALA A 1 74 ? -2.520 13.696 10.381 1.00 92.69 74 ALA A N 1
ATOM 568 C CA . ALA A 1 74 ? -3.964 13.493 10.434 1.00 92.69 74 ALA A CA 1
ATOM 569 C C . ALA A 1 74 ? -4.714 14.827 10.597 1.00 92.69 74 ALA A C 1
ATOM 571 O O . ALA A 1 74 ? -5.664 15.066 9.862 1.00 92.69 74 ALA A O 1
ATOM 572 N N . HIS A 1 75 ? -4.249 15.717 11.480 1.00 92.56 75 HIS A N 1
ATOM 573 C CA . HIS A 1 75 ? -4.829 17.055 11.642 1.00 92.56 75 HIS A CA 1
ATOM 574 C C . HIS A 1 75 ? -4.620 17.958 10.421 1.00 92.56 75 HIS A C 1
ATOM 576 O O . HIS A 1 75 ? -5.515 18.715 10.060 1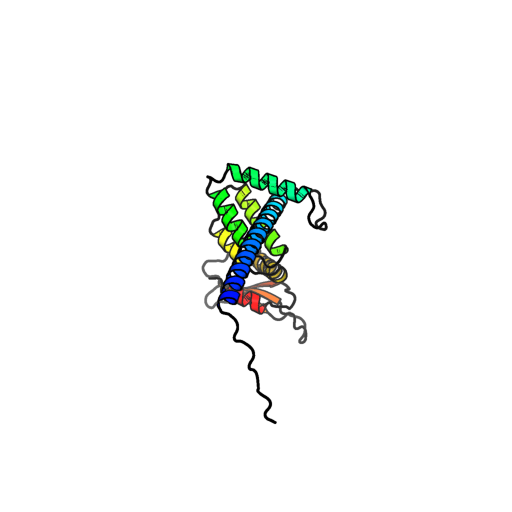.00 92.56 75 HIS A O 1
ATOM 582 N N . GLU A 1 76 ? -3.460 17.876 9.764 1.00 90.19 76 GLU A N 1
ATOM 583 C CA . GLU A 1 76 ? -3.215 18.598 8.510 1.00 90.19 76 GLU A CA 1
ATOM 584 C C . GLU A 1 76 ? -4.214 18.173 7.422 1.00 90.19 76 GLU A C 1
ATOM 586 O O . GLU A 1 76 ? -4.743 19.023 6.714 1.00 90.19 76 GLU A O 1
ATOM 591 N N . LEU A 1 77 ? -4.496 16.873 7.302 1.00 91.19 77 LEU A N 1
ATOM 592 C CA . LEU A 1 77 ? -5.440 16.354 6.310 1.00 91.19 77 LEU A CA 1
ATOM 593 C C . LEU A 1 77 ? -6.908 16.544 6.713 1.00 91.19 77 LEU A C 1
ATOM 595 O O . LEU A 1 77 ? -7.759 16.639 5.835 1.00 91.19 77 LEU A O 1
ATOM 599 N N . GLU A 1 78 ? -7.212 16.623 8.011 1.00 93.12 78 GLU A N 1
ATOM 600 C CA . GLU A 1 78 ? -8.556 16.909 8.530 1.00 93.12 78 GLU A CA 1
ATOM 601 C C . GLU A 1 78 ? -9.097 18.240 7.988 1.00 93.12 78 GLU A C 1
ATOM 603 O O . GLU A 1 78 ? -10.260 18.328 7.594 1.00 93.12 78 GLU A O 1
ATOM 608 N N . ALA A 1 79 ? -8.230 19.253 7.897 1.00 91.38 79 ALA A N 1
ATOM 609 C CA . ALA A 1 79 ? -8.566 20.563 7.345 1.00 91.38 79 ALA A CA 1
ATOM 610 C C . ALA A 1 79 ? -8.881 20.543 5.837 1.00 91.38 79 ALA A C 1
ATOM 612 O O . ALA A 1 79 ? -9.452 21.502 5.329 1.00 91.38 79 ALA A O 1
ATOM 613 N N . GLU A 1 80 ? -8.516 19.468 5.136 1.00 93.19 80 GLU A N 1
ATOM 614 C CA . GLU A 1 80 ? -8.609 19.327 3.679 1.00 93.19 80 GLU A CA 1
ATOM 615 C C . GLU A 1 80 ? -9.605 18.221 3.274 1.00 93.19 80 GLU A C 1
ATOM 617 O O . GLU A 1 80 ? -9.638 17.812 2.117 1.00 93.19 80 GLU A O 1
ATOM 622 N N . LEU A 1 81 ? -10.416 17.690 4.202 1.00 92.69 81 LEU A N 1
ATOM 623 C CA . LEU A 1 81 ? -11.328 16.561 3.936 1.00 92.69 81 LEU A CA 1
ATOM 624 C C . LEU A 1 81 ? -12.440 16.864 2.920 1.00 92.69 81 LEU A C 1
ATOM 626 O O . LEU A 1 81 ? -13.065 15.937 2.399 1.00 92.69 81 LEU A O 1
ATOM 630 N N . ASP A 1 82 ? -12.709 18.137 2.641 1.00 93.44 82 ASP A N 1
ATOM 631 C CA . ASP A 1 82 ? -13.606 18.556 1.564 1.00 93.44 82 ASP A CA 1
ATOM 632 C C . ASP A 1 82 ? -12.976 18.354 0.174 1.00 93.44 82 ASP A C 1
ATOM 634 O O . ASP A 1 82 ? -13.690 18.235 -0.826 1.00 93.44 82 ASP A O 1
ATOM 638 N N . GLN A 1 83 ? -11.648 18.244 0.108 1.00 94.00 83 GLN A N 1
ATOM 639 C CA . GLN A 1 83 ? -10.912 17.980 -1.114 1.00 94.00 83 GLN A CA 1
ATOM 640 C C . GLN A 1 83 ? -10.899 16.484 -1.442 1.00 94.00 83 GLN A C 1
ATOM 642 O O . GLN A 1 83 ? -10.491 15.637 -0.642 1.00 94.00 83 GLN A O 1
ATOM 647 N N . ALA A 1 84 ? -11.265 16.155 -2.685 1.00 89.88 84 ALA A N 1
ATOM 648 C CA . ALA A 1 84 ? -11.293 14.774 -3.168 1.00 89.88 84 ALA A CA 1
ATOM 649 C C . ALA A 1 84 ? -9.930 14.074 -3.032 1.00 89.88 84 ALA A C 1
ATOM 651 O O . ALA A 1 84 ? -9.875 12.910 -2.649 1.00 89.88 84 ALA A O 1
ATOM 652 N N . TRP A 1 85 ? -8.822 14.785 -3.277 1.00 89.50 85 TRP A N 1
ATOM 653 C CA . TRP A 1 85 ? -7.482 14.203 -3.165 1.00 89.50 85 TRP A CA 1
ATOM 654 C C . TRP A 1 85 ? -7.140 13.752 -1.739 1.00 89.50 85 TRP A C 1
ATOM 656 O O . TRP A 1 85 ? -6.491 12.721 -1.563 1.00 89.50 85 TRP A O 1
ATOM 666 N N . ALA A 1 86 ? -7.593 14.490 -0.722 1.00 91.06 86 ALA A N 1
ATOM 667 C CA . ALA A 1 86 ? -7.315 14.174 0.672 1.00 91.06 86 ALA A CA 1
ATOM 668 C C . ALA A 1 86 ? -8.217 13.036 1.147 1.00 91.06 86 ALA A C 1
ATOM 670 O O . ALA A 1 86 ? -7.717 12.012 1.608 1.00 91.06 86 ALA A O 1
ATOM 671 N N . ARG A 1 87 ? -9.536 13.178 0.972 1.00 94.88 87 ARG A N 1
ATOM 672 C CA . ARG A 1 87 ? -10.512 12.165 1.390 1.00 94.88 87 ARG A CA 1
ATOM 673 C C . ARG A 1 87 ? -10.282 10.833 0.681 1.00 94.88 87 ARG A C 1
ATOM 675 O O . ARG A 1 87 ? -10.084 9.814 1.336 1.00 94.88 87 ARG A O 1
ATOM 682 N N . ASP A 1 88 ? -10.248 10.843 -0.650 1.00 92.06 88 ASP A N 1
ATOM 683 C CA . ASP A 1 88 ? -10.129 9.609 -1.425 1.00 92.06 88 ASP A CA 1
ATOM 684 C C . ASP A 1 88 ? -8.724 9.005 -1.252 1.00 92.06 88 ASP A C 1
ATOM 686 O O . ASP A 1 88 ? -8.573 7.784 -1.194 1.00 92.06 88 ASP A O 1
ATOM 690 N N . GLY A 1 89 ? -7.691 9.842 -1.096 1.00 89.81 89 GLY A N 1
ATOM 691 C CA . GLY A 1 89 ? -6.335 9.394 -0.776 1.00 89.81 89 GLY A CA 1
ATOM 692 C C . GLY A 1 89 ? -6.226 8.725 0.599 1.00 89.81 89 GLY A C 1
ATOM 693 O O . GLY A 1 89 ? -5.538 7.711 0.725 1.00 89.81 89 GLY A O 1
ATOM 694 N N . ILE A 1 90 ? -6.933 9.234 1.617 1.00 94.06 90 ILE A N 1
ATOM 695 C CA . ILE A 1 90 ? -7.029 8.597 2.940 1.00 94.06 90 ILE A CA 1
ATOM 696 C C . ILE A 1 90 ? -7.758 7.261 2.829 1.00 94.06 90 ILE A C 1
ATOM 698 O O . ILE A 1 90 ? -7.208 6.242 3.247 1.00 94.06 90 ILE A O 1
ATOM 702 N N . ASP A 1 91 ? -8.960 7.251 2.252 1.00 94.00 91 ASP A N 1
ATOM 703 C CA . ASP A 1 91 ? -9.806 6.057 2.197 1.00 94.00 91 ASP A CA 1
ATOM 704 C C . ASP A 1 91 ? -9.105 4.919 1.448 1.00 94.00 91 ASP A C 1
ATOM 706 O O . ASP A 1 91 ? -8.982 3.800 1.955 1.00 94.00 91 ASP A O 1
ATOM 710 N N . ARG A 1 92 ? -8.558 5.218 0.264 1.00 91.44 92 ARG A N 1
ATOM 711 C CA . ARG A 1 92 ? -7.850 4.226 -0.556 1.00 91.44 92 ARG A CA 1
ATOM 712 C C . ARG A 1 92 ? -6.493 3.851 0.015 1.00 91.44 92 ARG A C 1
ATOM 714 O O . ARG A 1 92 ? -6.101 2.688 -0.059 1.00 91.44 92 ARG A O 1
ATOM 721 N N . GLY A 1 93 ? -5.784 4.806 0.610 1.00 92.94 93 GLY A N 1
ATOM 722 C CA . GLY A 1 93 ? -4.529 4.538 1.301 1.00 92.94 93 GLY A CA 1
ATOM 723 C C . GLY A 1 93 ? -4.718 3.572 2.470 1.00 92.94 93 GLY A C 1
ATOM 724 O O . GLY A 1 93 ? -3.959 2.613 2.593 1.00 92.94 93 GLY A O 1
ATOM 725 N N . LEU A 1 94 ? -5.752 3.782 3.290 1.00 94.56 94 LEU A N 1
ATOM 726 C CA . LEU A 1 94 ? -6.097 2.912 4.414 1.00 94.56 94 LEU A CA 1
ATOM 727 C C . LEU A 1 94 ? -6.522 1.517 3.960 1.00 94.56 94 LEU A C 1
ATOM 729 O O . LEU A 1 94 ? -6.075 0.536 4.553 1.00 94.56 94 LEU A O 1
ATOM 733 N N . GLU A 1 95 ? -7.346 1.428 2.915 1.00 93.00 95 GLU A N 1
ATOM 734 C CA . GLU A 1 95 ? -7.781 0.159 2.322 1.00 93.00 95 GLU A CA 1
ATOM 735 C C . GLU A 1 95 ? -6.574 -0.695 1.898 1.00 93.00 95 GLU A C 1
ATOM 737 O O . GLU A 1 95 ? -6.410 -1.823 2.370 1.00 93.00 95 GLU A O 1
ATOM 742 N N . LEU A 1 96 ? -5.670 -0.127 1.093 1.00 90.38 96 LEU A N 1
ATOM 743 C CA . LEU A 1 96 ? -4.460 -0.817 0.630 1.00 90.38 96 LEU A CA 1
ATOM 744 C C . LEU A 1 96 ? -3.511 -1.167 1.779 1.00 90.38 96 LEU A C 1
ATOM 746 O O . LEU A 1 96 ? -2.932 -2.254 1.831 1.00 90.38 96 LEU A O 1
ATOM 750 N N . PHE A 1 97 ? -3.340 -0.247 2.723 1.00 91.81 97 PHE A N 1
ATOM 751 C CA . PHE A 1 97 ? -2.453 -0.439 3.860 1.00 91.81 97 PHE A CA 1
ATOM 752 C C . PHE A 1 97 ? -2.944 -1.560 4.788 1.00 91.81 97 PHE A C 1
ATOM 754 O O . PHE A 1 97 ? -2.134 -2.342 5.297 1.00 91.81 97 PHE A O 1
ATOM 761 N N . ALA A 1 98 ? -4.260 -1.666 4.993 1.00 90.69 98 ALA A N 1
ATOM 762 C CA . ALA A 1 98 ? -4.878 -2.741 5.764 1.00 90.69 98 ALA A CA 1
ATOM 763 C C . ALA A 1 98 ? -4.762 -4.104 5.058 1.00 90.69 98 ALA A C 1
ATOM 765 O O . ALA A 1 98 ? -4.619 -5.123 5.733 1.00 90.69 98 ALA A O 1
ATOM 766 N N . GLY A 1 99 ? -4.773 -4.119 3.720 1.00 88.62 99 GLY A N 1
ATOM 767 C CA . GLY A 1 99 ? -4.576 -5.321 2.900 1.00 88.62 99 GLY A CA 1
ATOM 768 C C . GLY A 1 99 ? -3.137 -5.859 2.873 1.00 88.62 99 GLY A C 1
ATOM 769 O O . GLY A 1 99 ? -2.903 -7.017 2.520 1.00 88.62 99 GLY A O 1
ATOM 770 N N . CYS A 1 100 ? -2.155 -5.061 3.303 1.00 86.19 100 CYS A N 1
ATOM 771 C CA . CYS A 1 100 ? -0.754 -5.475 3.346 1.00 86.19 100 CYS A CA 1
ATOM 772 C C . CYS A 1 100 ? -0.487 -6.541 4.425 1.00 86.19 100 CYS A C 1
ATOM 774 O O . CYS A 1 100 ? -0.715 -6.323 5.624 1.00 86.19 100 CYS A O 1
ATOM 776 N N . ILE A 1 101 ? 0.105 -7.663 4.000 1.00 84.25 101 ILE A N 1
ATOM 777 C CA . ILE A 1 101 ? 0.448 -8.803 4.868 1.00 84.25 101 ILE A CA 1
ATOM 778 C C . ILE A 1 101 ? 1.604 -8.456 5.811 1.00 84.25 101 ILE A C 1
ATOM 780 O O . ILE A 1 101 ? 1.601 -8.868 6.973 1.00 84.25 101 ILE A O 1
ATOM 784 N N . ASP A 1 102 ? 2.573 -7.664 5.346 1.00 82.88 102 ASP A N 1
ATOM 785 C CA . ASP A 1 102 ? 3.763 -7.322 6.117 1.00 82.88 102 ASP A CA 1
ATOM 786 C C . ASP A 1 102 ? 4.114 -5.827 6.124 1.00 82.88 102 ASP A C 1
ATOM 788 O O . ASP A 1 102 ? 3.488 -4.979 5.487 1.00 82.88 102 ASP A O 1
ATOM 792 N N . GLU A 1 103 ? 5.126 -5.506 6.928 1.00 82.56 103 GLU A N 1
ATOM 793 C CA . GLU A 1 103 ? 5.621 -4.149 7.141 1.00 82.56 103 GLU A CA 1
ATOM 794 C C . GLU A 1 103 ? 6.261 -3.541 5.882 1.00 82.56 103 GLU A C 1
ATOM 796 O O . GLU A 1 103 ? 6.228 -2.325 5.705 1.00 82.56 103 GLU A O 1
ATOM 801 N N . THR A 1 104 ? 6.829 -4.358 4.993 1.00 80.69 104 THR A N 1
ATOM 802 C CA . THR A 1 104 ? 7.443 -3.871 3.752 1.00 80.69 104 THR A CA 1
ATOM 803 C C . THR A 1 104 ? 6.367 -3.368 2.799 1.00 80.69 104 THR A C 1
ATOM 805 O O . THR A 1 104 ? 6.478 -2.243 2.314 1.00 80.69 104 THR A O 1
ATOM 808 N N . GLY A 1 105 ? 5.294 -4.141 2.603 1.00 82.62 105 GLY A N 1
ATOM 809 C CA . GLY A 1 105 ? 4.140 -3.710 1.808 1.00 82.62 105 GLY A CA 1
ATOM 810 C C . GLY A 1 105 ? 3.526 -2.418 2.348 1.00 82.62 105 GLY A C 1
ATOM 811 O O . GLY A 1 105 ? 3.332 -1.461 1.600 1.00 82.62 105 GLY A O 1
ATOM 812 N N . ARG A 1 106 ? 3.344 -2.329 3.673 1.00 86.50 106 ARG A N 1
ATOM 813 C CA . ARG A 1 106 ? 2.831 -1.115 4.332 1.00 86.50 106 ARG A CA 1
ATOM 814 C C . ARG A 1 106 ? 3.704 0.111 4.096 1.00 86.50 106 ARG A C 1
ATOM 816 O O . ARG A 1 106 ? 3.173 1.195 3.872 1.00 86.50 106 ARG A O 1
ATOM 823 N N . ARG A 1 107 ? 5.031 -0.046 4.110 1.00 83.69 107 ARG A N 1
ATOM 824 C CA . ARG A 1 107 ? 5.967 1.040 3.779 1.00 83.69 107 ARG A CA 1
ATOM 825 C C . ARG A 1 107 ? 5.846 1.461 2.320 1.00 83.69 107 ARG A C 1
ATOM 827 O O . ARG A 1 107 ? 5.801 2.655 2.060 1.00 83.69 107 ARG A O 1
ATOM 834 N N . CYS A 1 108 ? 5.747 0.510 1.392 1.00 82.19 108 CYS A N 1
ATOM 835 C CA . CYS A 1 108 ? 5.540 0.812 -0.025 1.00 82.19 108 CYS A CA 1
ATOM 836 C C . CYS A 1 108 ? 4.236 1.588 -0.256 1.00 82.19 108 CYS A C 1
ATOM 838 O O . CYS A 1 108 ? 4.260 2.617 -0.928 1.00 82.19 108 CYS A O 1
ATOM 840 N N . VAL A 1 109 ? 3.126 1.148 0.349 1.00 87.62 109 VAL A N 1
ATOM 841 C CA . VAL A 1 109 ? 1.843 1.867 0.286 1.00 87.62 109 VAL A CA 1
ATOM 842 C C . VAL A 1 109 ? 1.972 3.256 0.905 1.00 87.62 109 VAL A C 1
ATOM 844 O O . VAL A 1 109 ? 1.542 4.234 0.305 1.00 87.62 109 VAL A O 1
ATOM 847 N N . ALA A 1 110 ? 2.605 3.372 2.073 1.00 87.50 110 ALA A N 1
ATOM 848 C CA . ALA A 1 110 ? 2.789 4.659 2.733 1.00 87.50 110 ALA A CA 1
ATOM 849 C C . ALA A 1 110 ? 3.624 5.642 1.898 1.00 87.50 110 ALA A C 1
ATOM 851 O O . ALA A 1 110 ? 3.308 6.828 1.868 1.00 87.50 110 ALA A O 1
ATOM 85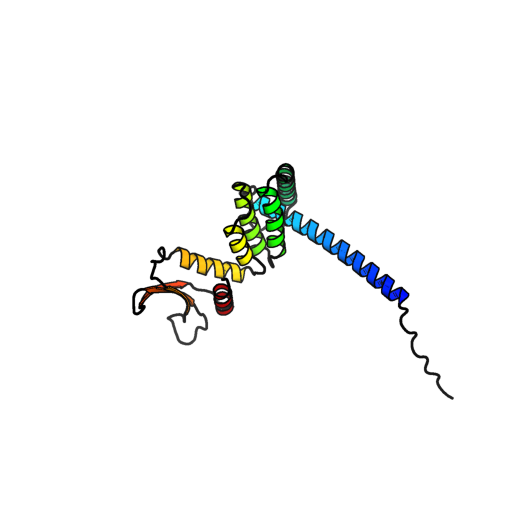2 N N . THR A 1 111 ? 4.654 5.161 1.197 1.00 84.75 111 THR A N 1
ATOM 853 C CA . THR A 1 111 ? 5.431 5.967 0.248 1.00 84.75 111 THR A CA 1
ATOM 854 C C . THR A 1 111 ? 4.593 6.388 -0.952 1.00 84.75 111 THR A C 1
ATOM 856 O O . THR A 1 111 ? 4.597 7.566 -1.288 1.00 84.75 111 THR A O 1
ATOM 859 N N . LEU A 1 112 ? 3.829 5.473 -1.554 1.00 84.06 112 LEU A N 1
ATOM 860 C CA . LEU A 1 112 ? 2.929 5.805 -2.661 1.00 84.06 112 LEU A CA 1
ATOM 861 C C . LEU A 1 112 ? 1.932 6.901 -2.254 1.00 84.06 112 LEU A C 1
ATOM 863 O O . LEU A 1 112 ? 1.813 7.917 -2.927 1.00 84.06 112 LEU A O 1
ATOM 867 N N . VAL A 1 113 ? 1.256 6.726 -1.120 1.00 88.75 113 VAL A N 1
ATOM 868 C CA . VAL A 1 113 ? 0.279 7.694 -0.603 1.00 88.75 113 VAL A CA 1
ATOM 869 C C . VAL A 1 113 ? 0.937 9.036 -0.264 1.00 88.75 113 VAL A C 1
ATOM 871 O O . VAL A 1 113 ? 0.369 10.089 -0.545 1.00 88.75 113 VAL A O 1
ATOM 874 N N . ALA A 1 114 ? 2.143 9.018 0.310 1.00 84.50 114 ALA A N 1
ATOM 875 C CA . ALA A 1 114 ? 2.899 10.229 0.614 1.00 84.50 114 ALA A CA 1
ATOM 876 C C . ALA A 1 114 ? 3.174 11.085 -0.634 1.00 84.50 114 ALA A C 1
ATOM 878 O O . ALA A 1 114 ? 3.062 12.310 -0.546 1.00 84.50 114 ALA A O 1
ATOM 879 N N . GLU A 1 115 ? 3.489 10.460 -1.772 1.00 80.69 115 GLU A N 1
ATOM 880 C CA . GLU A 1 115 ? 3.671 11.153 -3.056 1.00 80.69 115 GLU A CA 1
ATOM 881 C C . GLU A 1 115 ? 2.358 11.781 -3.545 1.00 80.69 115 GLU A C 1
ATOM 883 O O . GLU A 1 115 ? 2.328 12.968 -3.865 1.00 80.69 115 GLU A O 1
ATOM 888 N N . TYR A 1 116 ? 1.238 11.051 -3.495 1.00 84.25 116 TYR A N 1
ATOM 889 C CA . TYR A 1 116 ? -0.068 11.592 -3.912 1.00 84.25 116 TYR A CA 1
ATOM 890 C C . TYR A 1 116 ? -0.520 12.768 -3.038 1.00 84.25 116 TYR A C 1
ATOM 892 O O . TYR A 1 116 ? -0.993 13.782 -3.551 1.00 84.25 116 TYR A O 1
ATOM 900 N N . PHE A 1 117 ? -0.292 12.704 -1.723 1.00 85.56 117 PHE A N 1
ATOM 901 C CA . PHE A 1 117 ? -0.526 13.847 -0.835 1.00 85.56 117 PHE A CA 1
ATOM 902 C C . PHE A 1 117 ? 0.435 15.018 -1.080 1.00 85.56 117 PHE A C 1
ATOM 904 O O . PHE A 1 117 ? 0.118 16.153 -0.718 1.00 85.56 117 PHE A O 1
ATOM 911 N N . ALA A 1 118 ? 1.618 14.778 -1.648 1.00 80.25 118 ALA A N 1
ATOM 912 C CA . ALA A 1 118 ? 2.524 15.847 -2.054 1.00 80.25 118 ALA A CA 1
ATOM 913 C C . ALA A 1 118 ? 2.055 16.525 -3.348 1.00 80.25 118 ALA A C 1
ATOM 915 O O . ALA A 1 118 ? 2.136 17.749 -3.444 1.00 80.25 118 ALA A O 1
ATOM 916 N N . TRP A 1 119 ? 1.527 15.757 -4.302 1.00 81.88 119 TRP A N 1
ATOM 917 C CA . TRP A 1 119 ? 0.974 16.284 -5.554 1.00 81.88 119 TRP A CA 1
ATOM 918 C C . TRP A 1 119 ? -0.422 16.886 -5.391 1.00 81.88 119 TRP A C 1
ATOM 920 O O . TRP A 1 119 ? -0.824 17.705 -6.211 1.00 81.88 119 TRP A O 1
ATOM 930 N N . ARG A 1 120 ? -1.131 16.538 -4.306 1.00 87.19 120 ARG A N 1
ATOM 931 C CA . ARG A 1 120 ? -2.543 16.891 -4.081 1.00 87.19 120 ARG A CA 1
ATOM 932 C C . ARG A 1 120 ? -3.437 16.417 -5.227 1.00 87.19 120 ARG A C 1
ATOM 934 O O . ARG A 1 120 ? -4.382 17.093 -5.626 1.00 87.19 120 ARG A O 1
ATOM 941 N N . GLU A 1 121 ? -3.130 15.236 -5.746 1.00 79.00 121 GLU A N 1
ATOM 942 C CA . GLU A 1 121 ? -3.905 14.590 -6.797 1.00 79.00 121 GLU A CA 1
ATOM 943 C C . GLU A 1 121 ? -4.738 13.448 -6.208 1.00 79.00 121 GLU A C 1
ATOM 945 O O . GLU A 1 121 ? -4.267 12.739 -5.310 1.00 79.00 121 GLU A O 1
ATOM 950 N N . PRO A 1 122 ? -5.983 13.256 -6.673 1.00 83.19 122 PRO A N 1
ATOM 951 C CA . PRO A 1 122 ? -6.768 12.104 -6.268 1.00 83.19 122 PRO A CA 1
ATOM 952 C C . PRO A 1 122 ? -6.133 10.802 -6.781 1.00 83.19 122 PRO A C 1
ATOM 954 O O . PRO A 1 122 ? -5.463 10.812 -7.817 1.00 83.19 122 PRO A O 1
ATOM 957 N N . PRO A 1 123 ? -6.365 9.669 -6.092 1.00 82.31 123 PRO A N 1
ATOM 958 C CA . PRO A 1 123 ? -5.966 8.355 -6.578 1.00 82.31 123 PRO A CA 1
ATOM 959 C C . PRO A 1 123 ? -6.426 8.124 -8.020 1.00 82.31 123 PRO A C 1
ATOM 961 O O . PRO A 1 123 ? -7.616 8.172 -8.330 1.00 82.31 123 PRO A O 1
ATOM 964 N N . ASP A 1 124 ? -5.471 7.871 -8.907 1.00 79.62 124 ASP A N 1
ATOM 965 C CA . ASP A 1 124 ? -5.711 7.679 -10.330 1.00 79.62 124 ASP A CA 1
ATOM 966 C C . ASP A 1 124 ? -5.505 6.204 -10.735 1.00 79.62 124 ASP A C 1
ATOM 968 O O . ASP A 1 124 ? -5.322 5.296 -9.915 1.00 79.62 124 ASP A O 1
ATOM 972 N N . ARG A 1 125 ? -5.510 5.928 -12.043 1.00 73.69 125 ARG A N 1
ATOM 973 C CA . ARG A 1 125 ? -5.288 4.566 -12.556 1.00 73.69 125 ARG A CA 1
ATOM 974 C C . ARG A 1 125 ? -3.912 4.009 -12.201 1.00 73.69 125 ARG A C 1
ATOM 976 O O . ARG A 1 125 ? -3.759 2.786 -12.172 1.00 73.69 125 ARG A O 1
ATOM 983 N N . PHE A 1 126 ? -2.898 4.855 -12.024 1.00 74.56 126 PHE A N 1
ATOM 984 C CA . PHE A 1 126 ? -1.589 4.390 -11.582 1.00 74.56 126 PHE A CA 1
ATOM 985 C C . PHE A 1 126 ? -1.642 3.979 -10.113 1.00 74.56 126 PHE A C 1
ATOM 987 O O . PHE A 1 126 ? -1.221 2.866 -9.803 1.00 74.56 126 PHE A O 1
ATOM 994 N N . PHE A 1 127 ? -2.247 4.799 -9.249 1.00 78.62 127 PHE A N 1
ATOM 995 C CA . PHE A 1 127 ? -2.430 4.482 -7.834 1.00 78.62 127 PHE A CA 1
ATOM 996 C C . PHE A 1 127 ? -3.103 3.123 -7.646 1.00 78.62 127 PHE A C 1
ATOM 998 O O . PHE A 1 127 ? -2.604 2.279 -6.906 1.00 78.62 127 PHE A O 1
ATOM 1005 N N . HIS A 1 128 ? -4.206 2.876 -8.356 1.00 79.56 128 HIS A N 1
ATOM 1006 C CA . HIS A 1 128 ? -4.937 1.615 -8.242 1.00 79.56 128 HIS A CA 1
ATOM 1007 C C . HIS A 1 128 ? -4.122 0.411 -8.719 1.00 79.56 128 HIS A C 1
ATOM 1009 O O . HIS A 1 128 ? -4.129 -0.627 -8.062 1.00 79.56 128 HIS A O 1
ATOM 1015 N N . ARG A 1 129 ? -3.382 0.544 -9.827 1.00 75.81 129 ARG A N 1
ATOM 1016 C CA . ARG A 1 129 ? -2.523 -0.537 -10.335 1.00 75.81 129 ARG A CA 1
ATOM 1017 C C . ARG A 1 129 ? -1.352 -0.815 -9.401 1.00 75.81 129 ARG A C 1
ATOM 1019 O O . ARG A 1 129 ? -1.097 -1.969 -9.074 1.00 75.81 129 ARG A O 1
ATOM 1026 N N . ALA A 1 130 ? -0.675 0.229 -8.933 1.00 73.56 130 ALA A N 1
ATOM 1027 C CA . ALA A 1 130 ? 0.391 0.101 -7.948 1.00 73.56 130 ALA A CA 1
ATOM 1028 C C . ALA A 1 130 ? -0.142 -0.516 -6.646 1.00 73.56 130 ALA A C 1
ATOM 1030 O O . ALA A 1 130 ? 0.453 -1.452 -6.125 1.00 73.56 130 ALA A O 1
ATOM 1031 N N . GLY A 1 131 ? -1.304 -0.068 -6.173 1.00 80.06 131 GLY A N 1
ATOM 1032 C CA . GLY A 1 131 ? -1.991 -0.624 -5.013 1.00 80.06 131 GLY A CA 1
ATOM 1033 C C . GLY A 1 131 ? -2.312 -2.110 -5.163 1.00 80.06 131 GLY A C 1
ATOM 1034 O O . GLY A 1 131 ? -1.964 -2.889 -4.284 1.00 80.06 131 GLY A O 1
ATOM 1035 N N . ALA A 1 132 ? -2.881 -2.531 -6.294 1.00 81.94 132 ALA A N 1
ATOM 1036 C CA . ALA A 1 132 ? -3.177 -3.939 -6.574 1.00 81.94 132 ALA A CA 1
ATOM 1037 C C . ALA A 1 132 ? -1.914 -4.820 -6.645 1.00 81.94 132 ALA A C 1
ATOM 1039 O O . ALA A 1 132 ? -1.942 -6.001 -6.299 1.00 81.94 132 ALA A O 1
ATOM 1040 N N . LEU A 1 133 ? -0.782 -4.255 -7.072 1.00 77.81 133 LEU A N 1
ATOM 1041 C CA . LEU A 1 133 ? 0.508 -4.945 -7.032 1.00 77.81 133 LEU A CA 1
ATOM 1042 C C . LEU A 1 133 ? 1.060 -5.084 -5.607 1.00 77.81 133 LEU A C 1
ATOM 1044 O O . LEU A 1 133 ? 1.835 -6.002 -5.356 1.00 77.81 133 LEU A O 1
ATOM 1048 N N . LEU A 1 134 ? 0.685 -4.195 -4.687 1.00 80.31 134 LEU A N 1
ATOM 1049 C CA . LEU A 1 134 ? 1.109 -4.235 -3.286 1.00 80.31 134 LEU A CA 1
ATOM 1050 C C . LEU A 1 134 ? 0.165 -5.065 -2.405 1.00 80.31 134 LEU A C 1
ATOM 1052 O O . LEU A 1 134 ? 0.611 -5.655 -1.419 1.00 80.31 134 LEU A O 1
ATOM 1056 N N . ASP A 1 135 ? -1.120 -5.116 -2.755 1.00 81.56 135 ASP A N 1
ATOM 1057 C CA . ASP A 1 135 ? -2.151 -5.770 -1.957 1.00 81.56 135 ASP A CA 1
ATOM 1058 C C . ASP A 1 135 ? -1.881 -7.268 -1.789 1.00 81.56 135 ASP A C 1
ATOM 1060 O O . ASP A 1 135 ? -1.566 -7.982 -2.742 1.00 81.56 135 ASP A O 1
ATOM 1064 N N . ARG A 1 136 ? -2.006 -7.743 -0.545 1.00 80.31 136 ARG A N 1
ATOM 1065 C CA . ARG A 1 136 ? -1.826 -9.149 -0.157 1.00 80.31 136 ARG A CA 1
ATOM 1066 C C . ARG A 1 136 ? -0.506 -9.793 -0.601 1.00 80.31 136 ARG A C 1
ATOM 1068 O O . ARG A 1 136 ? -0.437 -11.016 -0.701 1.00 80.31 136 ARG A O 1
ATOM 1075 N N . ARG A 1 137 ? 0.553 -9.009 -0.828 1.00 76.94 137 ARG A N 1
ATOM 1076 C CA . ARG A 1 137 ? 1.879 -9.538 -1.184 1.00 76.94 137 ARG A CA 1
ATOM 1077 C C . ARG A 1 137 ? 2.857 -9.473 -0.025 1.00 76.94 137 ARG A C 1
ATOM 1079 O O . ARG A 1 137 ? 2.834 -8.544 0.782 1.00 76.94 137 ARG A O 1
ATOM 1086 N N . GLY A 1 138 ? 3.737 -10.467 0.034 1.00 76.75 138 GLY A N 1
ATOM 1087 C CA . GLY A 1 138 ? 4.863 -10.485 0.967 1.00 76.75 138 GLY A CA 1
ATOM 1088 C C . GLY A 1 138 ? 6.102 -9.779 0.408 1.00 76.75 138 GLY A C 1
ATOM 1089 O O . GLY A 1 138 ? 6.280 -9.650 -0.803 1.00 76.75 138 GLY A O 1
ATOM 1090 N N . ALA A 1 139 ? 7.031 -9.396 1.281 1.00 71.69 139 ALA A N 1
ATOM 1091 C CA . ALA A 1 139 ? 8.261 -8.684 0.944 1.00 71.69 139 ALA A CA 1
ATOM 1092 C C . ALA A 1 139 ? 9.097 -9.416 -0.116 1.00 71.69 139 ALA A C 1
ATOM 1094 O O . ALA A 1 139 ? 9.648 -8.785 -1.014 1.00 71.69 139 ALA A O 1
ATOM 1095 N N . GLY A 1 140 ? 9.156 -10.751 -0.050 1.00 69.12 140 GLY A N 1
ATOM 1096 C CA . GLY A 1 140 ? 9.843 -11.562 -1.057 1.00 69.12 140 GLY A CA 1
ATOM 1097 C C . GLY A 1 140 ? 9.229 -11.421 -2.453 1.00 69.12 140 GLY A C 1
ATOM 1098 O O . GLY A 1 140 ? 9.955 -11.324 -3.438 1.00 69.12 140 GLY A O 1
ATOM 1099 N N . GLU A 1 141 ? 7.902 -11.348 -2.554 1.00 72.69 141 GLU A N 1
ATOM 1100 C CA . GLU A 1 141 ? 7.200 -11.149 -3.826 1.00 72.69 141 GLU A CA 1
ATOM 1101 C C . GLU A 1 141 ? 7.379 -9.731 -4.358 1.00 72.69 141 GLU A C 1
ATOM 1103 O O . GLU A 1 141 ? 7.621 -9.560 -5.551 1.00 72.69 141 GLU A O 1
ATOM 1108 N N . LEU A 1 142 ? 7.338 -8.727 -3.479 1.00 70.31 142 LEU A N 1
ATOM 1109 C CA . LEU A 1 142 ? 7.582 -7.332 -3.846 1.00 70.31 142 LEU A CA 1
ATOM 1110 C C . LEU A 1 142 ? 9.009 -7.111 -4.357 1.00 70.31 142 LEU A C 1
ATOM 1112 O O . LEU A 1 142 ? 9.201 -6.441 -5.369 1.00 70.31 142 LEU A O 1
ATOM 1116 N N . VAL A 1 143 ? 10.011 -7.716 -3.711 1.00 68.44 143 VAL A N 1
ATOM 1117 C CA . VAL A 1 143 ? 11.407 -7.671 -4.176 1.00 68.44 143 VAL A CA 1
ATOM 1118 C C . VAL A 1 143 ? 11.531 -8.310 -5.556 1.00 68.44 143 VAL A C 1
ATOM 1120 O O . VAL A 1 143 ? 12.133 -7.722 -6.452 1.00 68.44 143 VAL A O 1
ATOM 1123 N N . ARG A 1 144 ? 10.924 -9.482 -5.764 1.00 68.06 144 ARG A N 1
ATOM 1124 C CA . ARG A 1 144 ? 10.920 -10.137 -7.078 1.00 68.06 144 ARG A CA 1
ATOM 1125 C C . ARG A 1 144 ? 10.242 -9.287 -8.151 1.00 68.06 144 ARG A C 1
ATOM 1127 O O . ARG A 1 144 ? 10.779 -9.161 -9.248 1.00 68.06 144 ARG A O 1
ATOM 1134 N N . LEU A 1 145 ? 9.102 -8.678 -7.833 1.00 71.00 145 LEU A N 1
ATOM 1135 C CA . LEU A 1 145 ? 8.394 -7.775 -8.736 1.00 71.00 145 LEU A CA 1
ATOM 1136 C C . LEU A 1 145 ? 9.261 -6.565 -9.101 1.00 71.00 145 LEU A C 1
ATOM 1138 O O . LEU A 1 145 ? 9.365 -6.230 -10.275 1.00 71.00 145 LEU A O 1
ATOM 1142 N N . ALA A 1 146 ? 9.923 -5.945 -8.121 1.00 64.75 146 ALA A N 1
ATOM 1143 C CA . ALA A 1 146 ? 10.815 -4.811 -8.347 1.00 64.75 146 ALA A CA 1
ATOM 1144 C C . ALA A 1 146 ? 12.012 -5.184 -9.236 1.00 64.75 146 ALA A C 1
ATOM 1146 O O . ALA A 1 146 ? 12.404 -4.406 -10.103 1.00 64.75 146 ALA A O 1
ATOM 1147 N N . ILE A 1 147 ? 12.564 -6.387 -9.059 1.00 65.12 147 ILE A N 1
ATOM 1148 C CA . ILE A 1 147 ? 13.636 -6.918 -9.906 1.00 65.12 147 ILE A CA 1
ATOM 1149 C C . ILE A 1 147 ? 13.153 -7.072 -11.358 1.00 65.12 147 ILE A C 1
ATOM 1151 O O . ILE A 1 147 ? 13.815 -6.590 -12.279 1.00 65.12 147 ILE A O 1
ATOM 1155 N N . VAL A 1 148 ? 11.982 -7.682 -11.571 1.00 67.19 148 VAL A N 1
ATOM 1156 C CA . VAL A 1 148 ? 11.394 -7.864 -12.910 1.00 67.19 148 VAL A CA 1
ATOM 1157 C C . VAL A 1 148 ? 11.042 -6.521 -13.553 1.00 67.19 148 VAL A C 1
ATOM 1159 O O . VAL A 1 148 ? 11.433 -6.265 -14.690 1.00 67.19 148 VAL A O 1
ATOM 1162 N N . ALA A 1 149 ? 10.360 -5.634 -12.830 1.00 65.81 149 ALA A N 1
ATOM 1163 C CA . ALA A 1 149 ? 10.009 -4.300 -13.309 1.00 65.81 149 ALA A CA 1
ATOM 1164 C C . ALA A 1 149 ? 11.260 -3.471 -13.640 1.00 65.81 149 ALA A C 1
ATOM 1166 O O . ALA A 1 149 ? 11.313 -2.804 -14.670 1.00 65.81 149 ALA A O 1
ATOM 1167 N N . GLY A 1 150 ? 12.303 -3.567 -12.811 1.00 58.66 150 GLY A N 1
ATOM 1168 C CA . GLY A 1 150 ? 13.595 -2.936 -13.060 1.00 58.66 150 GLY A CA 1
ATOM 1169 C C . GLY A 1 150 ? 14.305 -3.490 -14.296 1.00 58.66 150 GLY A C 1
ATOM 1170 O O . GLY A 1 150 ? 14.953 -2.728 -15.010 1.00 58.66 150 GLY A O 1
ATOM 1171 N N . ALA A 1 151 ? 14.169 -4.786 -14.588 1.00 62.78 151 ALA A N 1
ATOM 1172 C CA . ALA A 1 151 ? 14.665 -5.372 -15.832 1.00 62.78 151 ALA A CA 1
ATOM 1173 C C . ALA A 1 151 ? 13.891 -4.837 -17.050 1.00 62.78 151 ALA A C 1
ATOM 1175 O O . ALA A 1 151 ? 14.515 -4.430 -18.028 1.00 62.78 151 ALA A O 1
ATOM 1176 N N . TYR A 1 152 ? 12.558 -4.748 -16.963 1.00 62.41 152 TYR A N 1
ATOM 1177 C CA . TYR A 1 152 ? 11.712 -4.155 -18.006 1.00 62.41 152 TYR A CA 1
ATOM 1178 C C . TYR A 1 152 ? 12.036 -2.682 -18.269 1.00 62.41 152 TYR A C 1
ATOM 1180 O O . TYR A 1 152 ? 12.135 -2.278 -19.423 1.00 62.41 152 TYR A O 1
ATOM 1188 N N . ALA A 1 153 ? 12.250 -1.883 -17.221 1.00 58.09 153 ALA A N 1
ATOM 1189 C CA . ALA A 1 153 ? 12.565 -0.459 -17.345 1.00 58.09 153 ALA A CA 1
ATOM 1190 C C . ALA A 1 153 ? 13.921 -0.182 -18.022 1.00 58.09 153 ALA A C 1
ATOM 1192 O O . ALA A 1 153 ? 14.159 0.929 -18.488 1.00 58.09 153 ALA A O 1
ATOM 1193 N N . ARG A 1 154 ? 14.821 -1.174 -18.068 1.00 61.94 154 ARG A N 1
ATOM 1194 C CA . ARG A 1 154 ? 16.116 -1.083 -18.765 1.00 61.94 154 ARG A CA 1
ATOM 1195 C C . ARG A 1 154 ? 16.030 -1.448 -20.244 1.00 61.94 154 ARG A C 1
ATOM 1197 O O . ARG A 1 154 ? 16.997 -1.225 -20.969 1.00 61.94 154 ARG A O 1
ATOM 1204 N N . LEU A 1 155 ? 14.918 -2.031 -20.686 1.00 62.69 155 LEU A N 1
ATOM 1205 C CA . LEU A 1 155 ? 14.666 -2.245 -22.104 1.00 62.69 155 LEU A CA 1
ATOM 1206 C C . LEU A 1 155 ? 14.295 -0.911 -22.752 1.00 62.69 155 LEU A C 1
ATOM 1208 O O . LEU A 1 155 ? 13.675 -0.053 -22.123 1.00 62.69 155 LEU A O 1
ATOM 1212 N N . ALA A 1 156 ? 14.647 -0.749 -24.028 1.00 65.31 156 ALA A N 1
ATOM 1213 C CA . ALA A 1 156 ? 14.166 0.381 -24.814 1.00 65.31 156 ALA A CA 1
ATOM 1214 C C . ALA A 1 156 ? 12.625 0.404 -24.825 1.00 65.31 156 ALA A C 1
ATOM 1216 O O . ALA A 1 156 ? 11.968 -0.581 -24.477 1.00 65.31 156 ALA A O 1
ATOM 1217 N N . ARG A 1 157 ? 12.012 1.517 -25.225 1.00 66.81 157 ARG A N 1
ATOM 1218 C CA . ARG A 1 157 ? 10.561 1.536 -25.454 1.00 66.81 157 ARG A CA 1
ATOM 1219 C C . ARG A 1 157 ? 10.221 0.498 -26.541 1.00 66.81 157 ARG A C 1
ATOM 1221 O O . ARG A 1 157 ? 10.931 0.494 -27.544 1.00 66.81 157 ARG A O 1
ATOM 1228 N N . PRO A 1 158 ? 9.221 -0.381 -26.338 1.00 66.81 158 PRO A N 1
ATOM 1229 C CA . PRO A 1 158 ? 8.889 -1.384 -27.341 1.00 66.81 158 PRO A CA 1
ATOM 1230 C C . PRO A 1 158 ? 8.435 -0.714 -28.637 1.00 66.81 158 PRO A C 1
ATOM 1232 O O . PRO A 1 158 ? 7.733 0.301 -28.583 1.00 66.81 158 PRO A O 1
ATOM 1235 N N . GLY A 1 159 ? 8.868 -1.260 -29.773 1.00 70.31 159 GLY A N 1
ATOM 1236 C CA . GLY A 1 159 ? 8.306 -0.911 -31.081 1.00 70.31 159 GLY A CA 1
ATOM 1237 C C . GLY A 1 159 ? 6.885 -1.459 -31.252 1.00 70.31 159 GLY A C 1
ATOM 1238 O O . GLY A 1 159 ? 6.485 -2.360 -30.516 1.00 70.31 159 GLY A O 1
ATOM 1239 N N . ASP A 1 160 ? 6.134 -0.938 -32.226 1.00 73.38 160 ASP A N 1
ATOM 1240 C CA . ASP A 1 160 ? 4.727 -1.321 -32.455 1.00 73.38 160 ASP A CA 1
ATOM 1241 C C . ASP A 1 160 ? 4.550 -2.822 -32.785 1.00 73.38 160 ASP A C 1
ATOM 1243 O O . ASP A 1 160 ? 3.522 -3.402 -32.448 1.00 73.38 160 ASP A O 1
ATOM 1247 N N . ASP A 1 161 ? 5.587 -3.466 -33.338 1.00 76.12 161 ASP A N 1
ATOM 1248 C CA . ASP A 1 161 ? 5.609 -4.895 -33.699 1.00 76.12 161 ASP A CA 1
ATOM 1249 C C . ASP A 1 161 ? 6.477 -5.754 -32.747 1.00 76.12 161 ASP A C 1
ATOM 1251 O O . ASP A 1 161 ? 6.896 -6.862 -33.093 1.00 76.12 161 ASP A O 1
ATOM 1255 N N . GLU A 1 162 ? 6.818 -5.240 -31.557 1.00 68.25 162 GLU A N 1
ATOM 1256 C CA . GLU A 1 162 ? 7.690 -5.931 -30.598 1.00 68.25 162 GLU A CA 1
ATOM 1257 C C . GLU A 1 162 ? 6.889 -6.683 -29.522 1.00 68.25 162 GLU A C 1
ATOM 1259 O O . GLU A 1 162 ? 6.198 -6.091 -28.691 1.00 68.25 162 GLU A O 1
ATOM 1264 N N . LEU A 1 163 ? 7.055 -8.006 -29.473 1.00 70.62 163 LEU A N 1
ATOM 1265 C CA . LEU A 1 163 ? 6.502 -8.876 -28.435 1.00 70.62 163 LEU A CA 1
ATOM 1266 C C . LEU A 1 163 ? 7.514 -9.067 -27.304 1.00 70.62 163 LEU A C 1
ATOM 1268 O O . LEU A 1 163 ? 8.650 -9.478 -27.538 1.00 70.62 163 LEU A O 1
ATOM 1272 N N . ARG A 1 164 ? 7.098 -8.828 -26.055 1.00 69.50 164 ARG A N 1
ATOM 1273 C CA . ARG A 1 164 ? 7.922 -9.077 -24.862 1.00 69.50 164 ARG A CA 1
ATOM 1274 C C . ARG A 1 164 ? 7.339 -10.196 -24.022 1.00 69.50 164 ARG A C 1
ATOM 1276 O O . ARG A 1 164 ? 6.171 -10.155 -23.652 1.00 69.50 164 ARG A O 1
ATOM 1283 N N . LEU A 1 165 ? 8.173 -11.175 -23.694 1.00 65.12 165 LEU A N 1
ATOM 1284 C CA . LEU A 1 165 ? 7.809 -12.325 -22.877 1.00 65.12 165 LEU A CA 1
ATOM 1285 C C . LEU A 1 165 ? 8.671 -12.365 -21.620 1.00 65.12 165 LEU A C 1
ATOM 1287 O O . LEU A 1 165 ? 9.897 -12.265 -21.683 1.00 65.12 165 LEU A O 1
ATOM 1291 N N . LEU A 1 166 ? 8.022 -12.547 -20.471 1.00 64.88 166 LEU A N 1
ATOM 1292 C CA . LEU A 1 166 ? 8.697 -12.901 -19.228 1.00 64.88 166 LEU A CA 1
ATOM 1293 C C . LEU A 1 166 ? 8.752 -14.427 -19.127 1.00 64.88 166 LEU A C 1
ATOM 1295 O O . LEU A 1 166 ? 7.715 -15.081 -19.067 1.00 64.88 166 LEU A O 1
ATOM 1299 N N . ALA A 1 167 ? 9.954 -14.992 -19.091 1.00 62.72 167 ALA A N 1
ATOM 1300 C CA . ALA A 1 167 ? 10.168 -16.432 -19.028 1.00 62.72 167 ALA A CA 1
ATOM 1301 C C . ALA A 1 167 ? 11.100 -16.801 -17.872 1.00 62.72 167 ALA A C 1
ATOM 1303 O O . ALA A 1 167 ? 12.105 -16.133 -17.627 1.00 62.72 167 ALA A O 1
ATOM 1304 N N . ALA A 1 168 ? 10.802 -17.903 -17.185 1.00 62.03 168 ALA A N 1
ATOM 1305 C CA . ALA A 1 168 ? 11.795 -18.574 -16.358 1.00 62.03 168 ALA A CA 1
ATOM 1306 C C . ALA A 1 168 ? 12.751 -19.343 -17.286 1.00 62.03 168 ALA A C 1
ATOM 1308 O O . ALA A 1 168 ? 12.323 -20.214 -18.040 1.00 62.03 168 ALA A O 1
ATOM 1309 N N . VAL A 1 169 ? 14.038 -19.001 -17.262 1.00 63.38 169 VAL A N 1
ATOM 1310 C CA . VAL A 1 169 ? 15.081 -19.642 -18.069 1.00 63.38 169 VAL A CA 1
ATOM 1311 C C . VAL A 1 169 ? 16.096 -20.354 -17.170 1.00 63.38 169 VAL A C 1
ATOM 1313 O O . VAL A 1 169 ? 16.420 -19.859 -16.087 1.00 63.38 169 VAL A O 1
ATOM 1316 N N . PRO A 1 170 ? 16.645 -21.504 -17.594 1.00 60.28 170 PRO A N 1
ATOM 1317 C CA . PRO A 1 170 ? 17.719 -22.158 -16.857 1.00 60.28 170 PRO A CA 1
ATOM 1318 C C . PRO A 1 170 ? 18.965 -21.265 -16.801 1.00 60.28 170 PRO A C 1
ATOM 1320 O O . PRO A 1 170 ? 19.352 -20.674 -17.815 1.00 60.28 170 PRO A O 1
ATOM 1323 N N . ARG A 1 171 ? 19.642 -21.217 -15.647 1.00 63.28 171 ARG A N 1
ATOM 1324 C CA . ARG A 1 171 ? 20.984 -20.626 -15.547 1.00 63.28 171 ARG A CA 1
ATOM 1325 C C . ARG A 1 171 ? 21.926 -21.340 -16.520 1.00 63.28 171 ARG A C 1
ATOM 1327 O O . ARG A 1 171 ? 22.065 -22.562 -16.478 1.00 63.28 171 ARG A O 1
ATOM 1334 N N . ARG A 1 172 ? 22.618 -20.593 -17.391 1.00 56.22 172 ARG A N 1
ATOM 1335 C CA . ARG A 1 172 ? 23.716 -21.150 -18.205 1.00 56.22 172 ARG A CA 1
ATOM 1336 C C . ARG A 1 172 ? 24.915 -21.431 -17.293 1.00 56.22 172 ARG A C 1
ATOM 1338 O O . ARG A 1 172 ? 25.786 -20.585 -17.132 1.00 56.22 172 ARG A O 1
ATOM 1345 N N . GLY A 1 173 ? 24.924 -22.614 -16.679 1.00 56.81 173 GLY A N 1
ATOM 1346 C CA . GLY A 1 173 ? 25.980 -23.051 -15.766 1.00 56.81 173 GLY A CA 1
ATOM 1347 C C . GLY A 1 173 ? 25.641 -24.343 -15.020 1.00 56.81 173 GLY A C 1
ATOM 1348 O O . GLY A 1 173 ? 25.395 -24.310 -13.822 1.00 56.81 173 GLY A O 1
ATOM 1349 N N . GLY A 1 174 ? 25.669 -25.478 -15.725 1.00 51.66 174 GLY A N 1
ATOM 1350 C CA . GLY A 1 174 ? 25.713 -26.819 -15.129 1.00 51.66 174 GLY A CA 1
ATOM 1351 C C . GLY A 1 174 ? 24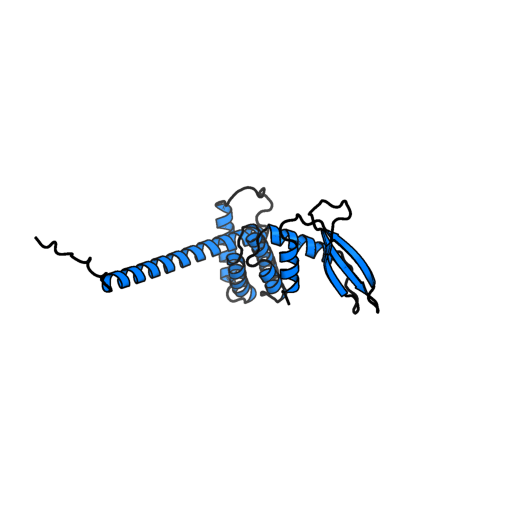.353 -27.481 -14.816 1.00 51.66 174 GLY A C 1
ATOM 1352 O O . GLY A 1 174 ? 23.413 -26.809 -14.401 1.00 51.66 174 GLY A O 1
ATOM 1353 N N . PRO A 1 175 ? 24.243 -28.816 -14.975 1.00 46.91 175 PRO A N 1
ATOM 1354 C CA . PRO A 1 175 ? 22.978 -29.567 -14.948 1.00 46.91 175 PRO A CA 1
ATOM 1355 C C . PRO A 1 175 ? 22.330 -29.755 -13.559 1.00 46.91 175 PRO A C 1
ATOM 1357 O O . PRO A 1 175 ? 21.400 -30.544 -13.439 1.00 46.91 175 PRO A O 1
ATOM 1360 N N . LEU A 1 176 ? 22.804 -29.077 -12.504 1.00 47.38 176 LEU A N 1
ATOM 1361 C CA . LEU A 1 176 ? 22.395 -29.358 -11.115 1.00 47.38 176 LEU A CA 1
ATOM 1362 C C . LEU A 1 176 ? 22.009 -28.133 -10.271 1.00 47.38 176 LEU A C 1
ATOM 1364 O O . LEU A 1 176 ? 21.709 -28.293 -9.091 1.00 47.38 176 LEU A O 1
ATOM 1368 N N . SER A 1 177 ? 21.972 -26.922 -10.830 1.00 47.72 177 SER A N 1
ATOM 1369 C CA . SER A 1 177 ? 21.448 -25.772 -10.085 1.00 47.72 177 SER A CA 1
ATOM 1370 C C . SER A 1 177 ? 19.955 -25.615 -10.365 1.00 47.72 177 SER A C 1
ATOM 1372 O O . SER A 1 177 ? 19.567 -25.142 -11.429 1.00 47.72 177 SER A O 1
ATOM 1374 N N . GLY A 1 178 ? 19.104 -25.998 -9.410 1.00 50.19 178 GLY A N 1
ATOM 1375 C CA . GLY A 1 178 ? 17.656 -25.735 -9.431 1.00 50.19 178 GLY A CA 1
ATOM 1376 C C . GLY A 1 178 ? 17.282 -24.248 -9.309 1.00 50.19 178 GLY A C 1
ATOM 1377 O O . GLY A 1 178 ? 16.157 -23.921 -8.944 1.00 50.19 178 GLY A O 1
ATOM 1378 N N . GLU A 1 179 ? 18.219 -23.333 -9.565 1.00 54.12 179 GLU A N 1
ATOM 1379 C CA . GLU A 1 179 ? 18.005 -21.891 -9.534 1.00 54.12 179 GLU A CA 1
ATOM 1380 C C . GLU A 1 179 ? 17.661 -21.388 -10.941 1.00 54.12 179 GLU A C 1
ATOM 1382 O O . GLU A 1 179 ? 18.533 -21.145 -11.780 1.00 54.12 179 GLU A O 1
ATOM 1387 N N . GLY A 1 180 ? 16.362 -21.247 -11.210 1.00 57.25 180 GLY A N 1
ATOM 1388 C CA . GLY A 1 180 ? 15.872 -20.586 -12.419 1.00 57.25 180 GLY A CA 1
ATOM 1389 C C . GLY A 1 180 ? 16.177 -19.085 -12.405 1.00 57.25 180 GLY A C 1
ATOM 1390 O O . GLY A 1 180 ? 16.024 -18.419 -11.384 1.00 57.25 180 GLY A O 1
ATOM 1391 N N . GLN A 1 181 ? 16.588 -18.539 -13.547 1.00 64.75 181 GLN A N 1
ATOM 1392 C CA . GLN A 1 181 ? 16.665 -17.096 -13.787 1.00 64.75 181 GLN A CA 1
ATOM 1393 C C . GLN A 1 181 ? 15.350 -16.608 -14.393 1.00 64.75 181 GLN A C 1
ATOM 1395 O O . GLN A 1 181 ? 14.712 -17.332 -15.152 1.00 64.75 181 GLN A O 1
ATOM 1400 N N . LEU A 1 182 ? 14.946 -15.370 -14.106 1.00 66.06 182 LEU A N 1
ATOM 1401 C CA . LEU A 1 182 ? 13.892 -14.716 -14.883 1.00 66.06 182 LEU A CA 1
ATOM 1402 C C . LEU A 1 182 ? 14.546 -13.959 -16.036 1.00 66.06 182 LEU A C 1
ATOM 1404 O O . LEU A 1 182 ? 15.500 -13.210 -15.833 1.00 66.06 182 LEU A O 1
ATOM 1408 N N . ALA A 1 183 ? 14.050 -14.162 -17.249 1.00 65.31 183 ALA A N 1
ATOM 1409 C CA . ALA A 1 183 ? 14.468 -13.428 -18.428 1.00 65.31 183 ALA A CA 1
ATOM 1410 C C . ALA A 1 183 ? 13.289 -12.672 -19.023 1.00 65.31 183 ALA A C 1
ATOM 1412 O O . ALA A 1 183 ? 12.202 -13.227 -19.173 1.00 65.31 183 ALA A O 1
ATOM 1413 N N . VAL A 1 184 ? 13.529 -11.421 -19.403 1.00 66.69 184 VAL A N 1
ATOM 1414 C CA . VAL A 1 184 ? 12.665 -10.720 -20.350 1.00 66.69 184 VAL A CA 1
ATOM 1415 C C . VAL A 1 184 ? 13.269 -10.913 -21.733 1.00 66.69 184 VAL A C 1
ATOM 1417 O O . VAL A 1 184 ? 14.426 -10.546 -21.964 1.00 66.69 184 VAL A O 1
ATOM 1420 N N . LEU A 1 185 ? 12.499 -11.539 -22.615 1.00 71.56 185 LEU A N 1
ATOM 1421 C CA . LEU A 1 185 ? 12.842 -11.806 -24.006 1.00 71.56 185 LEU A CA 1
ATOM 1422 C C . LEU A 1 185 ? 12.026 -10.860 -24.884 1.00 71.56 185 LEU A C 1
ATOM 1424 O O . LEU A 1 185 ? 10.807 -10.802 -24.724 1.00 71.56 185 LEU A O 1
ATOM 1428 N N . SER A 1 186 ? 12.670 -10.128 -25.792 1.00 72.69 186 SER A N 1
ATOM 1429 C CA . SER A 1 186 ? 11.970 -9.396 -26.846 1.00 72.69 186 SER A CA 1
ATOM 1430 C C . SER A 1 186 ? 12.089 -10.117 -28.180 1.00 72.69 186 SER A C 1
ATOM 1432 O O . SER A 1 186 ? 13.145 -10.651 -28.526 1.00 72.69 186 SER A O 1
ATOM 1434 N N . PHE A 1 187 ? 10.993 -10.113 -28.924 1.00 76.44 187 PHE A N 1
ATOM 1435 C CA . PHE A 1 187 ? 10.870 -10.670 -30.259 1.00 76.44 187 PHE A CA 1
ATOM 1436 C C . PHE A 1 187 ? 10.339 -9.587 -31.190 1.00 76.44 187 PHE A C 1
ATOM 1438 O O . PHE A 1 187 ? 9.452 -8.830 -30.803 1.00 76.44 187 PHE A O 1
ATOM 1445 N N . ALA A 1 188 ? 10.858 -9.522 -32.410 1.00 78.06 188 ALA A N 1
ATOM 1446 C CA . ALA A 1 188 ? 10.350 -8.614 -33.435 1.00 78.06 188 ALA A CA 1
ATOM 1447 C C . ALA A 1 188 ? 10.492 -9.239 -34.829 1.00 78.06 188 ALA A C 1
ATOM 1449 O O . ALA A 1 188 ? 11.227 -10.212 -35.002 1.00 78.06 188 ALA A O 1
ATOM 1450 N N . GLY A 1 189 ? 9.810 -8.653 -35.815 1.00 74.88 189 GLY A N 1
ATOM 1451 C CA . GLY A 1 189 ? 9.782 -9.128 -37.200 1.00 74.88 189 GLY A CA 1
ATOM 1452 C C . GLY A 1 189 ? 8.746 -10.226 -37.458 1.00 74.88 189 GLY A C 1
ATOM 1453 O O . GLY A 1 189 ? 8.123 -10.745 -36.535 1.00 74.88 189 GLY A O 1
ATOM 1454 N N . ASP A 1 190 ? 8.582 -10.574 -38.735 1.00 76.25 190 ASP A N 1
ATOM 1455 C CA . ASP A 1 190 ? 7.747 -11.687 -39.194 1.00 76.25 190 ASP A CA 1
ATOM 1456 C C . ASP A 1 190 ? 8.570 -12.592 -40.140 1.00 76.25 190 ASP A C 1
ATOM 1458 O O . ASP A 1 190 ? 8.937 -12.150 -41.236 1.00 76.25 190 ASP A O 1
ATOM 1462 N N . PRO A 1 191 ? 8.940 -13.823 -39.729 1.00 78.19 191 PRO A N 1
ATOM 1463 C CA . PRO A 1 191 ? 8.603 -14.455 -38.453 1.00 78.19 191 PRO A CA 1
ATOM 1464 C C . PRO A 1 191 ? 9.355 -13.829 -37.258 1.00 78.19 191 PRO A C 1
ATOM 1466 O O . PRO A 1 191 ? 10.471 -13.325 -37.428 1.00 78.19 191 PRO A O 1
ATOM 1469 N N . PRO A 1 192 ? 8.785 -13.892 -36.040 1.00 76.50 192 PRO A N 1
ATOM 1470 C CA . PRO A 1 192 ? 9.373 -13.275 -34.856 1.00 76.50 192 PRO A CA 1
ATOM 1471 C C . PRO A 1 192 ? 10.705 -13.932 -34.484 1.00 76.50 192 PRO A C 1
ATOM 1473 O O . PRO A 1 192 ? 10.774 -15.137 -34.229 1.00 76.50 192 PRO A O 1
ATOM 1476 N N . PHE A 1 193 ? 11.765 -13.127 -34.409 1.00 78.50 193 PHE A N 1
ATOM 1477 C CA . PHE A 1 193 ? 13.089 -13.549 -33.950 1.00 78.50 193 PHE A CA 1
ATOM 1478 C C . PHE A 1 193 ? 13.455 -12.858 -32.634 1.00 78.50 193 PHE A C 1
ATOM 1480 O O . PHE A 1 193 ? 13.133 -11.688 -32.429 1.00 78.50 193 PHE A O 1
ATOM 1487 N N . GLU A 1 194 ? 14.123 -13.584 -31.729 1.00 79.44 194 GLU A N 1
ATOM 1488 C CA . GLU A 1 194 ? 14.589 -13.036 -30.447 1.00 79.44 194 GLU A CA 1
ATOM 1489 C C . GLU A 1 194 ? 15.625 -11.933 -30.712 1.00 79.44 194 GLU A C 1
ATOM 1491 O O . GLU A 1 194 ? 16.701 -12.203 -31.250 1.00 79.44 194 GLU A O 1
ATOM 1496 N N . GLN A 1 195 ? 15.304 -10.693 -30.345 1.00 76.06 195 GLN A N 1
ATOM 1497 C CA . GLN A 1 195 ? 16.199 -9.545 -30.500 1.00 76.06 195 GLN A CA 1
ATOM 1498 C C . GLN A 1 195 ? 17.026 -9.288 -29.249 1.00 76.06 195 GLN A C 1
ATOM 1500 O O . GLN A 1 195 ? 18.222 -9.004 -29.335 1.00 76.06 195 GLN A O 1
ATOM 1505 N N . GLN A 1 196 ? 16.391 -9.364 -28.080 1.00 71.56 196 GLN A N 1
ATOM 1506 C CA . GLN A 1 196 ? 17.026 -8.996 -26.826 1.00 71.56 196 GLN A CA 1
ATOM 1507 C C . GLN A 1 196 ? 16.645 -9.954 -25.704 1.00 71.56 196 GLN A C 1
ATOM 1509 O O . GLN A 1 196 ? 15.494 -10.356 -25.557 1.00 71.56 196 GLN A O 1
ATOM 1514 N N . ARG A 1 197 ? 17.631 -10.263 -24.860 1.00 76.19 197 ARG A N 1
ATOM 1515 C CA . ARG A 1 197 ? 17.462 -11.033 -23.630 1.00 76.19 197 ARG A CA 1
ATOM 1516 C C . ARG A 1 197 ? 18.097 -10.291 -22.472 1.00 76.19 197 ARG A C 1
ATOM 1518 O O . ARG A 1 197 ? 19.306 -10.069 -22.467 1.00 76.19 197 ARG A O 1
ATOM 1525 N N . ILE A 1 198 ? 17.296 -9.964 -21.464 1.00 67.75 198 ILE A N 1
ATOM 1526 C CA . ILE A 1 198 ? 17.793 -9.477 -20.176 1.00 67.75 198 ILE A CA 1
ATOM 1527 C C . ILE A 1 198 ? 17.461 -10.516 -19.116 1.00 67.75 198 ILE A C 1
ATOM 1529 O O . ILE A 1 198 ? 16.294 -10.751 -18.818 1.00 67.75 198 ILE A O 1
ATOM 1533 N N . THR A 1 199 ? 18.495 -11.130 -18.545 1.00 68.38 199 THR A N 1
ATOM 1534 C CA . THR A 1 199 ? 18.373 -12.083 -17.439 1.00 68.38 199 THR A CA 1
ATOM 1535 C C . THR A 1 199 ? 18.574 -11.383 -16.106 1.00 68.38 199 THR A C 1
ATOM 1537 O O . THR A 1 199 ? 19.472 -10.552 -15.961 1.00 68.38 199 THR A O 1
ATOM 1540 N N . THR A 1 200 ? 17.792 -11.770 -15.109 1.00 63.06 200 THR A N 1
ATOM 1541 C CA . THR A 1 200 ? 17.967 -11.342 -13.729 1.00 63.06 200 THR A CA 1
ATOM 1542 C C . THR A 1 200 ? 17.889 -12.539 -12.790 1.00 63.06 200 THR A C 1
ATOM 1544 O O . THR A 1 200 ? 17.094 -13.465 -12.985 1.00 63.06 200 THR A O 1
ATOM 1547 N N . ASP A 1 201 ? 18.769 -12.544 -11.794 1.00 61.88 201 ASP A N 1
ATOM 1548 C CA . ASP A 1 201 ? 18.822 -13.600 -10.794 1.00 61.88 201 ASP A CA 1
ATOM 1549 C C . ASP A 1 201 ? 17.666 -13.431 -9.812 1.00 61.88 201 ASP A C 1
ATOM 1551 O O . ASP A 1 201 ? 17.522 -12.385 -9.176 1.00 61.88 201 ASP A O 1
ATOM 1555 N N . VAL A 1 202 ? 16.853 -14.477 -9.668 1.00 57.19 202 VAL A N 1
ATOM 1556 C CA . VAL A 1 202 ? 15.790 -14.526 -8.667 1.00 57.19 202 VAL A CA 1
ATOM 1557 C C . VAL A 1 202 ? 16.011 -15.760 -7.796 1.00 57.19 202 VAL A C 1
ATOM 1559 O O . VAL A 1 202 ? 15.983 -16.870 -8.322 1.00 57.19 202 VAL A O 1
ATOM 1562 N N . PRO A 1 203 ? 16.247 -15.611 -6.478 1.00 55.78 203 PRO A N 1
ATOM 1563 C CA . PRO A 1 203 ? 16.413 -16.765 -5.602 1.00 55.78 203 PRO A CA 1
ATOM 1564 C C . PRO A 1 203 ? 15.153 -17.650 -5.634 1.00 55.78 203 PRO A C 1
ATOM 1566 O O . PRO A 1 203 ? 14.024 -17.153 -5.627 1.00 55.78 203 PRO A O 1
ATOM 1569 N N . SER A 1 204 ? 15.382 -18.964 -5.684 1.00 49.09 204 SER A N 1
ATOM 1570 C CA . SER A 1 204 ? 14.525 -20.046 -6.210 1.00 49.09 204 SER A CA 1
ATOM 1571 C C . SER A 1 204 ? 13.122 -20.245 -5.612 1.00 49.09 204 SER A C 1
ATOM 1573 O O . SER A 1 204 ? 12.386 -21.120 -6.060 1.00 49.09 204 SER A O 1
ATOM 1575 N N . LEU A 1 205 ? 12.682 -19.455 -4.635 1.00 42.22 205 LEU A N 1
ATOM 1576 C CA . LEU A 1 205 ? 11.417 -19.704 -3.934 1.00 42.22 205 LEU A CA 1
ATOM 1577 C C . LEU A 1 205 ? 10.224 -18.964 -4.559 1.00 42.22 205 LEU A C 1
ATOM 1579 O O . LEU A 1 205 ? 9.650 -18.092 -3.914 1.00 42.22 205 LEU A O 1
ATOM 1583 N N . GLY A 1 206 ? 9.828 -19.300 -5.792 1.00 48.53 206 GLY A N 1
ATOM 1584 C CA . GLY A 1 206 ? 8.508 -18.910 -6.330 1.00 48.53 206 GLY A CA 1
ATOM 1585 C C . GLY A 1 206 ? 8.499 -18.024 -7.580 1.00 48.53 206 GLY A C 1
ATOM 1586 O O . GLY A 1 206 ? 7.620 -17.174 -7.723 1.00 48.53 206 GLY A O 1
ATOM 1587 N N . SER A 1 207 ? 9.459 -18.207 -8.489 1.00 52.03 207 SER A N 1
ATOM 1588 C CA . SER A 1 207 ? 9.465 -17.560 -9.812 1.00 52.03 207 SER A CA 1
ATOM 1589 C C . SER A 1 207 ? 8.211 -17.889 -10.638 1.00 52.03 207 SER A C 1
ATOM 1591 O O . SER A 1 207 ? 7.678 -17.005 -11.300 1.00 52.03 207 SER A O 1
ATOM 1593 N N . GLU A 1 208 ? 7.690 -19.115 -10.547 1.00 51.81 208 GLU A N 1
ATOM 1594 C CA . GLU A 1 208 ? 6.510 -19.568 -11.304 1.00 51.81 208 GLU A CA 1
ATOM 1595 C C . GLU A 1 208 ? 5.211 -18.873 -10.868 1.00 51.81 208 GLU A C 1
ATOM 1597 O O . GLU A 1 208 ? 4.451 -18.399 -11.710 1.00 51.81 208 GLU A O 1
ATOM 1602 N N . VAL A 1 209 ? 4.987 -18.720 -9.556 1.00 51.50 209 VAL A N 1
ATOM 1603 C CA . VAL A 1 209 ? 3.820 -18.000 -9.007 1.00 51.50 209 VAL A CA 1
ATOM 1604 C C . VAL A 1 209 ? 3.861 -16.521 -9.390 1.00 51.50 209 VAL A C 1
ATOM 1606 O O . VAL A 1 209 ? 2.824 -15.925 -9.674 1.00 51.50 209 VAL A O 1
ATOM 1609 N N . LEU A 1 210 ? 5.055 -15.926 -9.457 1.00 51.16 210 LEU A N 1
ATOM 1610 C CA . LEU A 1 210 ? 5.227 -14.533 -9.861 1.00 51.16 210 LEU A CA 1
ATOM 1611 C C . LEU A 1 210 ? 4.936 -14.325 -11.352 1.00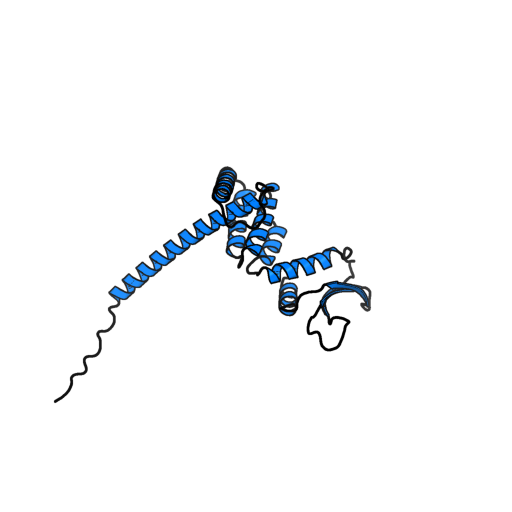 51.16 210 LEU A C 1
ATOM 1613 O O . LEU A 1 210 ? 4.270 -13.355 -11.704 1.00 51.16 210 LEU A O 1
ATOM 1617 N N . VAL A 1 211 ? 5.393 -15.242 -12.211 1.00 51.06 211 VAL A N 1
ATOM 1618 C CA . VAL A 1 211 ? 5.093 -15.228 -13.652 1.00 51.06 211 VAL A CA 1
ATOM 1619 C C . VAL A 1 211 ? 3.597 -15.425 -13.892 1.00 51.06 211 VAL A C 1
ATOM 1621 O O . VAL A 1 211 ? 3.004 -14.643 -14.628 1.00 51.06 211 VAL A O 1
ATOM 1624 N N . ALA A 1 212 ? 2.963 -16.390 -13.219 1.00 49.59 212 ALA A N 1
ATOM 1625 C CA . ALA A 1 212 ? 1.522 -16.620 -13.329 1.00 49.59 212 ALA A CA 1
ATOM 1626 C C . ALA A 1 212 ? 0.702 -15.409 -12.850 1.00 49.59 212 ALA A C 1
ATOM 1628 O O . ALA A 1 212 ? -0.235 -14.987 -13.521 1.00 49.59 212 ALA A O 1
ATOM 1629 N N . THR A 1 213 ? 1.088 -14.800 -11.725 1.00 50.44 213 THR A N 1
ATOM 1630 C CA . THR A 1 213 ? 0.405 -13.618 -11.177 1.00 50.44 213 THR A CA 1
ATOM 1631 C C . THR A 1 213 ? 0.580 -12.375 -12.056 1.00 50.44 213 THR A C 1
ATOM 1633 O O . THR A 1 213 ? -0.317 -11.541 -12.114 1.00 50.44 213 THR A O 1
ATOM 1636 N N . LEU A 1 214 ? 1.722 -12.225 -12.736 1.00 52.06 214 LEU A N 1
ATOM 1637 C CA . LEU A 1 214 ? 1.941 -11.136 -13.694 1.00 52.06 214 LEU A CA 1
ATOM 1638 C C . LEU A 1 214 ? 1.191 -11.358 -15.011 1.00 52.06 214 LEU A C 1
ATOM 1640 O O . LEU A 1 214 ? 0.701 -10.395 -15.587 1.00 52.06 214 LEU A O 1
ATOM 1644 N N . ALA A 1 215 ? 1.077 -12.608 -15.463 1.00 47.47 215 ALA A N 1
ATOM 1645 C CA . ALA A 1 215 ? 0.334 -12.968 -16.670 1.00 47.47 215 ALA A CA 1
ATOM 1646 C C . ALA A 1 215 ? -1.193 -12.885 -16.489 1.00 47.47 215 ALA A C 1
ATOM 1648 O O . ALA A 1 215 ? -1.906 -12.663 -17.457 1.00 47.47 215 ALA A O 1
ATOM 1649 N N . ALA A 1 216 ? -1.698 -13.053 -15.263 1.00 43.09 216 ALA A N 1
ATOM 1650 C CA . ALA A 1 216 ? -3.127 -12.978 -14.947 1.00 43.09 216 ALA A CA 1
ATOM 1651 C C . ALA A 1 216 ? -3.632 -11.556 -14.621 1.00 43.09 216 ALA A C 1
ATOM 1653 O O . ALA A 1 216 ? -4.801 -11.396 -14.285 1.00 43.09 216 ALA A O 1
ATOM 1654 N N . GLY A 1 217 ? -2.759 -10.543 -14.649 1.00 40.94 217 GLY A N 1
ATOM 1655 C CA . GLY A 1 217 ? -3.050 -9.171 -14.215 1.00 40.94 217 GLY A CA 1
ATOM 1656 C C . GLY A 1 217 ? -3.621 -8.230 -15.284 1.00 40.94 217 GLY A C 1
ATOM 1657 O O . GLY A 1 217 ? -3.410 -7.023 -15.153 1.00 40.94 217 GLY A O 1
ATOM 1658 N N . GLU A 1 218 ? -4.281 -8.753 -16.323 1.00 34.75 218 GLU A N 1
ATOM 1659 C CA . GLU A 1 218 ? -5.033 -7.954 -17.311 1.00 34.75 218 GLU A CA 1
ATOM 1660 C C . GLU A 1 218 ? -6.423 -7.544 -16.803 1.00 34.75 218 GLU A C 1
ATOM 1662 O O . GLU A 1 218 ? -7.155 -8.415 -16.277 1.00 34.75 218 GLU A O 1
#

Radius of gyration: 25.89 Å; chains: 1; bounding box: 58×73×79 Å

Sequence (218 aa):
MSLASTSPPAPNPASERGADEICEQIARRARLEASILCARRFFTMVARARGRDRRRPQRQLWSELDAEAGAALAHELEAELDQAWARDGIDRGLELFAGCIDETGRRCVATLVAEYFAWREPPDRFFHRAGALLDRRGAGELVRLAIVAGAYARLARPGDDELRLLAAVPRRGGPLSGEGQLAVLSFAGDPPFEQQRITTDVPSLGSEVLVATLAAGE